Protein AF-A0A7S0BNV2-F1 (afdb_monomer_lite)

Secondary structure (DSSP, 8-state):
---PPPP-HHHHHHHHHHHHHHHHHHHHHSHHHHHHHHHHHHHHHHHHHHHHHHHHHHHHHH----HHHHHHHHHHHHHHHHHHHHHHHHHHHHHHHHHHHHHHHHHHHHS-PPP------------------------PPPPPPPP-----------------PPPP------TTGGG--------

Sequence (187 aa):
AGVTRNFEPWRQQEQVEDDVKKALDEEEMDTMAALENRTLDAKEEMEIQDALDQLRHLRAQQGHLSFDQLLRIQQRRFMNTSSIENEGKEKAELEDEKFAKEVFQKRRNTVKRLEDPSEEDQNVKANGPGAKNRDTASGNPPPPQKPKVGGLGGLNIKISTAKKQKPATENKVALASLAAYPDSEDE

pLDDT: mean 70.96, std 19.6, range [33.94, 97.94]

Radius of gyration: 40.64 Å; chains: 1; bounding box: 72×86×116 Å

Foldseek 3Di:
DDDDDDDDVVVVVVVVVVVVVVVVVVLVVDVVSVVVVVVVVVVVVVVVVVVVVVVVVVCVVVDPQDPVNVVVVVVVVVVVVVVVVVVVVVVVVVVVVVVVVVVVVVVVVVDDDDDDDDDDDDDDDDDDDDDDDDDDDDDDDDDDDDDDDDDPDDPPDDDPPDDDDDDDDDPPPDPPVVPPDPPPDDD

Organism: NCBI:txid101924

Structure (mmCIF, N/CA/C/O backbone):
data_AF-A0A7S0BNV2-F1
#
_entry.id   AF-A0A7S0BNV2-F1
#
loop_
_atom_site.group_PDB
_atom_site.id
_atom_site.type_symbol
_atom_site.label_atom_id
_atom_site.label_alt_id
_atom_site.label_comp_id
_atom_site.label_asym_id
_atom_site.label_entity_id
_atom_site.label_seq_id
_atom_site.pdbx_PDB_ins_code
_atom_site.Cartn_x
_atom_site.Cartn_y
_atom_site.Cartn_z
_atom_site.occupancy
_atom_site.B_iso_or_equiv
_atom_site.auth_seq_id
_atom_site.auth_comp_id
_atom_site.auth_asym_id
_atom_site.auth_atom_id
_atom_site.pdbx_PDB_model_num
ATOM 1 N N . ALA A 1 1 ? 9.446 29.847 -43.082 1.00 53.38 1 ALA A N 1
ATOM 2 C CA . ALA A 1 1 ? 9.703 28.735 -42.144 1.00 53.38 1 ALA A CA 1
ATOM 3 C C . ALA A 1 1 ? 8.605 28.764 -41.087 1.00 53.38 1 ALA A C 1
ATOM 5 O O . ALA A 1 1 ? 8.463 29.798 -40.452 1.00 53.38 1 ALA A O 1
ATOM 6 N N . GLY A 1 2 ? 7.764 27.730 -40.977 1.00 77.00 2 GLY A N 1
ATOM 7 C CA . GLY A 1 2 ? 6.583 27.804 -40.098 1.00 77.00 2 GLY A CA 1
ATOM 8 C C . GLY A 1 2 ? 5.709 26.550 -40.022 1.00 77.00 2 GLY A C 1
ATOM 9 O O . GLY A 1 2 ? 4.551 26.658 -39.646 1.00 77.00 2 GLY A O 1
ATOM 10 N N . VAL A 1 3 ? 6.229 25.377 -40.393 1.00 80.31 3 VAL A N 1
ATOM 11 C CA . VAL A 1 3 ? 5.502 24.108 -40.247 1.00 80.31 3 VAL A CA 1
ATOM 12 C C . VAL A 1 3 ? 6.153 23.337 -39.109 1.00 80.31 3 VAL A C 1
ATOM 14 O O . VAL A 1 3 ? 7.325 22.973 -39.197 1.00 80.31 3 VAL A O 1
ATOM 17 N N . THR A 1 4 ? 5.409 23.125 -38.030 1.00 82.81 4 THR A N 1
ATOM 18 C CA . THR A 1 4 ? 5.789 22.223 -36.941 1.00 82.81 4 THR A CA 1
ATOM 19 C C . THR A 1 4 ? 5.264 20.825 -37.249 1.00 82.81 4 THR A C 1
ATOM 21 O O . THR A 1 4 ? 4.177 20.679 -37.806 1.00 82.81 4 THR A O 1
ATOM 24 N N . ARG A 1 5 ? 6.033 19.787 -36.904 1.00 87.94 5 ARG A N 1
ATOM 25 C CA . ARG A 1 5 ? 5.546 18.401 -36.951 1.00 87.94 5 ARG A CA 1
ATOM 26 C C . ARG A 1 5 ? 4.417 18.202 -35.937 1.00 87.94 5 ARG A C 1
ATOM 28 O O . ARG A 1 5 ? 4.391 18.875 -34.907 1.00 87.94 5 ARG A O 1
ATOM 35 N N . ASN A 1 6 ? 3.522 17.261 -36.223 1.00 89.69 6 ASN A N 1
ATOM 36 C CA . ASN A 1 6 ? 2.489 16.857 -35.275 1.00 89.69 6 ASN A CA 1
ATOM 37 C C . ASN A 1 6 ? 3.130 16.125 -34.090 1.00 89.69 6 ASN A C 1
ATOM 39 O O . ASN A 1 6 ? 4.091 15.377 -34.260 1.00 89.69 6 ASN A O 1
ATOM 43 N N . PHE A 1 7 ? 2.607 16.374 -32.893 1.00 87.81 7 PHE A N 1
ATOM 44 C CA . PHE A 1 7 ? 3.056 15.715 -31.676 1.00 87.81 7 PHE A CA 1
ATOM 45 C C . PHE A 1 7 ? 2.549 14.272 -31.641 1.00 87.81 7 PHE A C 1
ATOM 47 O O . PHE A 1 7 ? 1.349 14.031 -31.764 1.00 87.81 7 PHE A O 1
ATOM 54 N N . GLU A 1 8 ? 3.472 13.333 -31.453 1.00 89.38 8 GLU A N 1
ATOM 55 C CA . GLU A 1 8 ? 3.208 11.898 -31.389 1.00 89.38 8 GLU A CA 1
ATOM 56 C C . GLU A 1 8 ? 3.578 11.399 -29.982 1.00 89.38 8 GLU A C 1
ATOM 58 O O . GLU A 1 8 ? 4.766 11.227 -29.701 1.00 89.38 8 GLU A O 1
ATOM 63 N N . PRO A 1 9 ? 2.603 11.177 -29.078 1.00 88.69 9 PRO A N 1
ATOM 64 C CA . PRO A 1 9 ? 2.883 10.731 -27.711 1.00 88.69 9 PRO A CA 1
ATOM 65 C C . PRO A 1 9 ? 3.714 9.440 -27.655 1.00 88.69 9 PRO A C 1
ATOM 67 O O . PRO A 1 9 ? 4.597 9.314 -26.813 1.00 88.69 9 PRO A O 1
ATOM 70 N N . TRP A 1 10 ? 3.500 8.518 -28.600 1.00 86.12 10 TRP A N 1
ATOM 71 C CA . TRP A 1 10 ? 4.242 7.256 -28.681 1.00 86.12 10 TRP A CA 1
ATOM 72 C C . TRP A 1 10 ? 5.717 7.445 -29.043 1.00 86.12 10 TRP A C 1
ATOM 74 O O . TRP A 1 10 ? 6.538 6.688 -28.556 1.00 86.12 10 TRP A O 1
ATOM 84 N N . ARG A 1 11 ? 6.088 8.475 -29.822 1.00 85.94 11 ARG A N 1
ATOM 85 C CA . ARG A 1 11 ? 7.504 8.793 -30.102 1.00 85.94 11 ARG A CA 1
ATOM 86 C C . ARG A 1 11 ? 8.228 9.269 -28.859 1.00 85.94 11 ARG A C 1
ATOM 88 O O . ARG A 1 11 ? 9.413 9.016 -28.703 1.00 85.94 11 ARG A O 1
ATOM 95 N N . GLN A 1 12 ? 7.531 10.021 -28.013 1.00 83.81 12 GLN A N 1
ATOM 96 C CA . GLN A 1 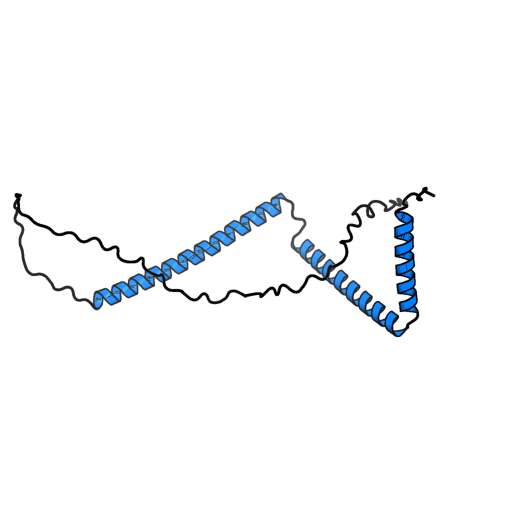12 ? 8.106 10.467 -26.750 1.00 83.81 12 GLN A CA 1
ATOM 97 C C . GLN A 1 12 ? 8.263 9.297 -25.791 1.00 83.81 12 GLN A C 1
ATOM 99 O O . GLN A 1 12 ? 9.280 9.195 -25.120 1.00 83.81 12 GLN A O 1
ATOM 104 N N . GLN A 1 13 ? 7.272 8.410 -25.760 1.00 82.81 13 GLN A N 1
ATOM 105 C CA . GLN A 1 13 ? 7.310 7.210 -24.941 1.00 82.81 13 GLN A CA 1
ATOM 106 C C . GLN A 1 13 ? 8.416 6.247 -25.403 1.00 82.81 13 GLN A C 1
ATOM 108 O O . GLN A 1 13 ? 9.208 5.817 -24.579 1.00 82.81 13 GLN A O 1
ATOM 113 N N . GLU A 1 14 ? 8.555 6.027 -26.713 1.00 87.88 14 GLU A N 1
ATOM 114 C CA . GLU A 1 14 ? 9.642 5.254 -27.332 1.00 87.88 14 GLU A CA 1
ATOM 115 C C . GLU A 1 14 ? 11.019 5.857 -27.020 1.00 87.88 14 GLU A C 1
ATOM 117 O O . GLU A 1 14 ? 11.920 5.139 -26.607 1.00 87.88 14 GLU A O 1
ATOM 122 N N . GLN A 1 15 ? 11.176 7.183 -27.117 1.00 84.44 15 GLN A N 1
ATOM 123 C CA . GLN A 1 15 ? 12.427 7.852 -26.736 1.00 84.44 15 GLN A CA 1
ATOM 124 C C . GLN A 1 15 ? 12.775 7.644 -25.259 1.00 84.44 15 GLN A C 1
ATOM 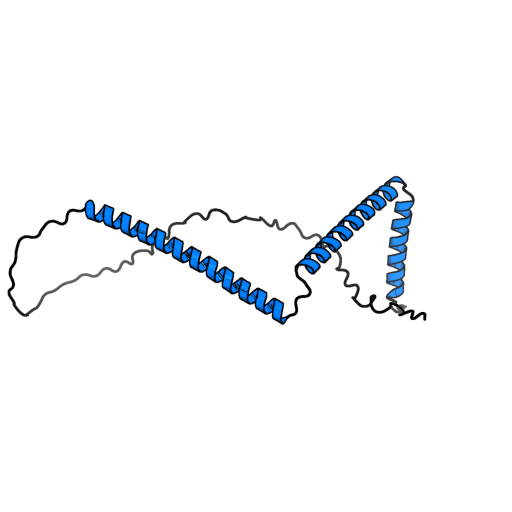126 O O . GLN A 1 15 ? 13.923 7.355 -24.941 1.00 84.44 15 GLN A O 1
ATOM 131 N N . VAL A 1 16 ? 11.795 7.763 -24.359 1.00 84.75 16 VAL A N 1
ATOM 132 C CA . VAL A 1 16 ? 12.007 7.530 -22.923 1.00 84.75 16 VAL A CA 1
ATOM 133 C C . VAL A 1 16 ? 12.347 6.064 -22.652 1.00 84.75 16 VAL A C 1
ATOM 135 O O . VAL A 1 16 ? 13.260 5.791 -21.883 1.00 84.75 16 VAL A O 1
ATOM 138 N N . GLU A 1 17 ? 11.651 5.122 -23.286 1.00 86.12 17 GLU A N 1
ATOM 139 C CA . GLU A 1 17 ? 11.931 3.690 -23.153 1.00 86.12 17 GLU A CA 1
ATOM 140 C C . GLU A 1 17 ? 13.322 3.327 -23.677 1.00 86.12 17 GLU A C 1
ATOM 142 O O . GLU A 1 17 ? 14.028 2.554 -23.036 1.00 86.12 17 GLU A O 1
ATOM 147 N N . ASP A 1 18 ? 13.739 3.891 -24.809 1.00 87.25 18 ASP A N 1
ATOM 148 C CA . ASP A 1 18 ? 15.069 3.671 -25.373 1.00 87.25 18 ASP A CA 1
ATOM 149 C C . ASP A 1 18 ? 16.170 4.264 -24.495 1.00 87.25 18 ASP A C 1
ATOM 151 O O . ASP A 1 18 ? 17.238 3.672 -24.364 1.00 87.25 18 ASP A O 1
ATOM 155 N N . ASP A 1 19 ? 15.934 5.421 -23.882 1.00 84.69 19 ASP A N 1
ATOM 156 C CA . ASP A 1 19 ? 16.898 6.035 -22.971 1.00 84.69 19 ASP A CA 1
ATOM 157 C C . ASP A 1 19 ? 16.989 5.271 -21.640 1.00 84.69 19 ASP A C 1
ATOM 159 O O . ASP A 1 19 ? 18.086 5.104 -21.110 1.00 84.69 19 ASP A O 1
ATOM 163 N N . VAL A 1 20 ? 15.873 4.725 -21.140 1.00 84.56 20 VAL A N 1
ATOM 164 C CA . VAL A 1 20 ? 15.865 3.815 -19.980 1.00 84.56 20 VAL A CA 1
ATOM 165 C C . VAL A 1 20 ? 16.595 2.512 -20.301 1.00 84.56 20 VAL A C 1
ATOM 167 O O . VAL A 1 20 ? 17.413 2.070 -19.502 1.00 84.56 20 VAL A O 1
ATOM 170 N N . LYS A 1 21 ? 16.353 1.912 -21.472 1.00 85.00 21 LYS A N 1
ATOM 171 C CA . LYS A 1 21 ? 17.057 0.693 -21.903 1.00 85.00 21 LYS A CA 1
ATOM 172 C C . LYS A 1 21 ? 18.558 0.922 -22.022 1.00 85.00 21 LYS A C 1
ATOM 174 O O . LYS A 1 21 ? 19.313 0.119 -21.505 1.00 85.00 21 LYS A O 1
ATOM 179 N N . LYS A 1 22 ? 18.996 2.035 -22.619 1.00 84.31 22 LYS A N 1
ATOM 180 C CA . LYS A 1 22 ? 20.428 2.372 -22.691 1.00 84.31 22 LYS A CA 1
ATOM 181 C C . LYS A 1 22 ? 21.048 2.545 -21.309 1.00 84.31 22 LYS A C 1
ATOM 183 O O . LYS A 1 22 ? 22.164 2.092 -21.105 1.00 84.31 22 LYS A O 1
ATOM 188 N N . ALA A 1 23 ? 20.342 3.185 -20.375 1.00 80.00 23 ALA A N 1
ATOM 189 C CA . ALA A 1 23 ? 20.827 3.333 -19.006 1.00 80.00 23 ALA A CA 1
ATOM 190 C C . ALA A 1 23 ? 20.968 1.969 -18.307 1.00 80.00 23 ALA A C 1
ATOM 192 O O . ALA A 1 23 ? 21.986 1.718 -17.673 1.00 80.00 23 ALA A O 1
ATOM 193 N N . LEU A 1 24 ? 19.995 1.069 -18.491 1.00 79.94 24 LEU A N 1
ATOM 194 C CA . LEU A 1 24 ? 20.076 -0.307 -17.992 1.00 79.94 24 LEU A CA 1
ATOM 195 C C . LEU A 1 24 ? 21.220 -1.086 -18.652 1.00 79.94 24 LEU A C 1
ATOM 197 O O . LEU A 1 24 ? 21.997 -1.718 -17.950 1.00 79.94 24 LEU A O 1
ATOM 201 N N . ASP A 1 25 ? 21.374 -0.993 -19.974 1.00 79.19 25 ASP A N 1
ATOM 202 C CA . ASP A 1 25 ? 22.453 -1.654 -20.712 1.00 79.19 25 ASP A CA 1
ATOM 203 C C . ASP A 1 25 ? 23.830 -1.153 -20.240 1.00 79.19 25 ASP A C 1
ATOM 205 O O . ASP A 1 25 ? 24.749 -1.948 -20.065 1.00 79.19 25 ASP A O 1
ATOM 209 N N . GLU A 1 26 ? 23.991 0.155 -20.008 1.00 77.25 26 GLU A N 1
ATOM 210 C CA . GLU A 1 26 ? 25.221 0.759 -19.475 1.00 77.25 26 GLU A CA 1
ATOM 211 C C . GLU A 1 26 ? 25.531 0.288 -18.046 1.00 77.25 26 GLU A C 1
ATOM 213 O O . GLU A 1 26 ? 26.693 0.017 -17.734 1.00 77.25 26 GLU A O 1
ATOM 218 N N . GLU A 1 27 ? 24.512 0.147 -17.197 1.00 73.12 27 GLU A N 1
ATOM 219 C CA . GLU A 1 27 ? 24.642 -0.435 -15.856 1.00 73.12 27 GLU A CA 1
ATOM 220 C C . GLU A 1 27 ? 24.967 -1.939 -15.911 1.00 73.12 27 GLU A C 1
ATOM 222 O O . GLU A 1 27 ? 25.758 -2.426 -15.104 1.00 73.12 27 GLU A O 1
ATOM 227 N N . GLU A 1 28 ? 24.434 -2.672 -16.894 1.00 74.50 28 GLU A N 1
ATOM 228 C CA . GLU A 1 28 ? 24.736 -4.089 -17.134 1.00 74.50 28 GLU A CA 1
ATOM 229 C C . GLU A 1 28 ? 26.161 -4.325 -17.656 1.00 74.50 28 GLU A C 1
ATOM 231 O O . GLU A 1 28 ? 26.749 -5.381 -17.394 1.00 74.50 28 GLU A O 1
ATOM 236 N N . MET A 1 29 ? 26.752 -3.347 -18.355 1.00 79.00 29 MET A N 1
ATOM 237 C CA . MET A 1 29 ? 28.157 -3.424 -18.771 1.00 79.00 29 MET A CA 1
ATOM 238 C C . MET A 1 29 ? 29.113 -3.444 -17.567 1.00 79.00 29 MET A C 1
ATOM 240 O O . MET A 1 29 ? 30.206 -4.012 -17.671 1.00 79.00 29 MET A O 1
ATOM 244 N N . ASP A 1 30 ? 28.725 -2.860 -16.426 1.00 84.00 30 ASP A N 1
ATOM 245 C CA . ASP A 1 30 ? 29.480 -2.965 -15.178 1.00 84.00 30 ASP A CA 1
ATOM 246 C C . ASP A 1 30 ? 28.973 -4.132 -14.318 1.00 84.00 30 ASP A C 1
ATOM 248 O O . ASP A 1 30 ? 27.956 -4.075 -13.627 1.00 84.00 30 ASP A O 1
ATOM 252 N N . THR A 1 31 ? 29.753 -5.212 -14.310 1.00 88.19 31 THR A N 1
ATOM 253 C CA . THR A 1 31 ? 29.432 -6.458 -13.597 1.00 88.19 31 THR A CA 1
ATOM 254 C C . THR A 1 31 ? 29.134 -6.285 -12.102 1.00 88.19 31 THR A C 1
ATOM 256 O O . THR A 1 31 ? 28.377 -7.082 -11.546 1.00 88.19 31 THR A O 1
ATOM 259 N N . MET A 1 32 ? 29.718 -5.280 -11.436 1.00 89.00 32 MET A N 1
ATOM 260 C CA . MET A 1 32 ? 29.483 -5.035 -10.008 1.00 89.00 32 MET A CA 1
ATOM 261 C C . MET A 1 32 ? 28.162 -4.296 -9.772 1.00 89.00 32 MET A C 1
ATOM 263 O O . MET A 1 32 ? 27.437 -4.649 -8.842 1.00 89.00 32 MET A O 1
ATOM 267 N N . ALA A 1 33 ? 27.833 -3.327 -10.631 1.00 88.62 33 ALA A N 1
ATOM 268 C CA . ALA A 1 33 ? 26.582 -2.573 -10.571 1.00 88.62 33 ALA A CA 1
ATOM 269 C C . ALA A 1 33 ? 25.377 -3.457 -10.932 1.00 88.62 33 ALA A C 1
ATOM 271 O O . ALA A 1 33 ? 24.388 -3.487 -10.202 1.00 88.62 33 ALA A O 1
ATOM 272 N N . ALA A 1 34 ? 25.501 -4.279 -11.979 1.00 89.44 34 ALA A N 1
ATOM 273 C CA . ALA A 1 34 ? 24.480 -5.256 -12.357 1.00 89.44 34 ALA A CA 1
ATOM 274 C C . ALA A 1 34 ? 24.164 -6.248 -11.222 1.00 89.44 34 ALA A C 1
ATOM 276 O O . ALA A 1 34 ? 23.012 -6.632 -11.005 1.00 89.44 34 ALA A O 1
ATOM 277 N N . LEU A 1 35 ? 25.192 -6.670 -10.475 1.00 91.75 35 LEU A N 1
ATOM 278 C CA . LEU A 1 35 ? 25.015 -7.547 -9.321 1.00 91.75 35 LEU A CA 1
ATOM 279 C C . LEU A 1 35 ? 24.292 -6.829 -8.173 1.00 91.75 35 LEU A C 1
ATOM 281 O O . LEU A 1 35 ? 23.407 -7.426 -7.563 1.00 91.75 35 LEU A O 1
ATOM 285 N N . GLU A 1 36 ? 24.638 -5.570 -7.891 1.00 90.88 36 GLU A N 1
ATOM 286 C CA . GLU A 1 36 ? 23.966 -4.752 -6.876 1.00 90.88 36 GLU A CA 1
ATOM 287 C C . GLU A 1 36 ? 22.480 -4.566 -7.210 1.00 90.88 36 GLU A C 1
ATOM 289 O O . GLU A 1 36 ? 21.637 -4.942 -6.394 1.00 90.88 36 GLU A O 1
ATOM 294 N N . ASN A 1 37 ? 22.153 -4.123 -8.427 1.00 89.94 37 ASN A N 1
ATOM 295 C CA . ASN A 1 37 ? 20.771 -3.954 -8.886 1.00 89.94 37 ASN A CA 1
ATOM 296 C C . ASN A 1 37 ? 19.976 -5.257 -8.768 1.00 89.94 37 ASN A C 1
ATOM 298 O O . ASN A 1 37 ? 18.914 -5.280 -8.157 1.00 89.94 37 ASN A O 1
ATOM 302 N N . ARG A 1 38 ? 20.544 -6.388 -9.203 1.00 92.12 38 ARG A N 1
ATOM 303 C CA . ARG A 1 38 ? 19.880 -7.692 -9.066 1.00 92.12 38 ARG A CA 1
ATOM 304 C C . ARG A 1 38 ? 19.626 -8.089 -7.607 1.00 92.12 38 ARG A C 1
ATOM 306 O O . ARG A 1 38 ? 18.640 -8.767 -7.322 1.00 92.12 38 ARG A O 1
ATOM 313 N N . THR A 1 39 ? 20.504 -7.712 -6.674 1.00 93.88 39 THR A N 1
ATOM 314 C CA . THR A 1 39 ? 20.276 -7.955 -5.237 1.00 93.88 39 THR A CA 1
ATOM 315 C C . THR A 1 39 ? 19.253 -7.001 -4.626 1.00 93.88 39 THR A C 1
ATOM 317 O O . THR A 1 39 ? 18.513 -7.416 -3.733 1.00 93.88 39 THR A O 1
ATOM 320 N N . LEU A 1 40 ? 19.188 -5.755 -5.104 1.00 94.75 40 LEU A N 1
ATOM 321 C CA . LEU A 1 40 ? 18.165 -4.788 -4.713 1.00 94.75 40 LEU A CA 1
ATOM 322 C C . LEU A 1 40 ? 16.791 -5.235 -5.214 1.00 94.75 40 LEU A C 1
ATOM 324 O O . LEU A 1 40 ? 15.878 -5.356 -4.403 1.00 94.75 40 LEU A O 1
ATOM 328 N N . ASP A 1 41 ? 16.681 -5.615 -6.485 1.00 94.44 41 ASP A N 1
ATOM 329 C CA . ASP A 1 41 ? 15.453 -6.138 -7.085 1.00 94.44 41 ASP A CA 1
ATOM 330 C C . ASP A 1 41 ? 14.961 -7.388 -6.347 1.00 94.44 41 ASP A C 1
ATOM 332 O O . ASP A 1 41 ? 13.797 -7.473 -5.962 1.00 94.44 41 ASP A O 1
ATOM 336 N N . ALA A 1 42 ? 15.858 -8.340 -6.058 1.00 96.00 42 ALA A N 1
ATOM 337 C CA . ALA A 1 42 ? 15.506 -9.544 -5.304 1.00 96.00 42 ALA A CA 1
ATOM 338 C C . ALA A 1 42 ? 15.001 -9.229 -3.884 1.00 96.00 42 ALA A C 1
ATOM 340 O O . ALA A 1 42 ? 14.160 -9.949 -3.340 1.00 96.00 42 ALA A O 1
ATOM 341 N N . LYS A 1 43 ? 15.510 -8.158 -3.265 1.00 97.06 43 LYS A N 1
ATOM 342 C CA . LYS A 1 43 ? 15.048 -7.694 -1.956 1.00 97.06 43 LYS A CA 1
ATOM 343 C C . LYS A 1 43 ? 13.674 -7.034 -2.060 1.00 97.06 43 LYS A C 1
ATOM 345 O O . LYS A 1 43 ? 12.799 -7.359 -1.262 1.00 97.06 43 LYS A O 1
ATOM 350 N N . GLU A 1 44 ? 13.482 -6.137 -3.019 1.00 97.00 44 GLU A N 1
ATOM 351 C CA . GLU A 1 44 ? 12.203 -5.458 -3.232 1.00 97.00 44 GLU A CA 1
ATOM 352 C C . GLU A 1 44 ? 11.098 -6.451 -3.595 1.00 97.00 44 GLU A C 1
ATOM 354 O O . 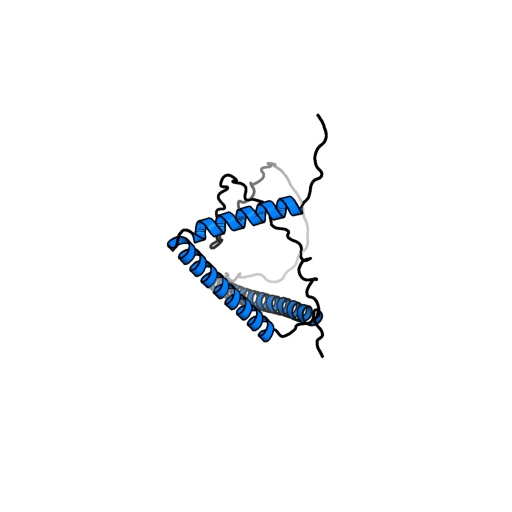GLU A 1 44 ? 10.008 -6.397 -3.027 1.00 97.00 44 GLU A O 1
ATOM 359 N N . GLU A 1 45 ? 11.386 -7.420 -4.466 1.00 96.38 45 GLU A N 1
ATOM 360 C CA . GLU A 1 45 ? 10.437 -8.472 -4.823 1.00 96.38 45 GLU A CA 1
ATOM 361 C C . GLU A 1 45 ? 10.031 -9.293 -3.593 1.00 96.38 45 GLU A C 1
ATOM 363 O O . GLU A 1 45 ? 8.843 -9.544 -3.381 1.00 96.38 45 GLU A O 1
ATOM 368 N N . MET A 1 46 ? 10.989 -9.654 -2.733 1.00 96.75 46 MET A N 1
ATOM 369 C CA . MET A 1 46 ? 10.704 -10.357 -1.481 1.00 96.75 46 MET A CA 1
ATOM 370 C C . MET A 1 46 ? 9.830 -9.520 -0.533 1.00 96.75 46 MET A C 1
ATOM 372 O O . MET A 1 46 ? 8.887 -10.050 0.054 1.00 96.75 46 MET A O 1
ATOM 376 N N . GLU A 1 47 ? 10.109 -8.223 -0.387 1.00 97.31 47 GLU A N 1
ATOM 377 C CA . GLU A 1 47 ? 9.310 -7.319 0.452 1.00 97.31 47 GLU A CA 1
ATOM 378 C C . GLU A 1 47 ? 7.883 -7.151 -0.086 1.00 97.31 47 GLU A C 1
ATOM 380 O O . GLU A 1 47 ? 6.920 -7.146 0.685 1.00 97.31 47 GLU A O 1
ATOM 385 N N . ILE A 1 48 ? 7.723 -7.072 -1.409 1.00 97.94 48 ILE A N 1
ATOM 386 C CA . ILE A 1 48 ? 6.412 -7.019 -2.062 1.00 97.94 48 ILE A CA 1
ATOM 387 C C . ILE A 1 48 ? 5.642 -8.322 -1.819 1.00 97.94 48 ILE A C 1
ATOM 389 O O . ILE A 1 48 ? 4.455 -8.271 -1.491 1.00 97.94 48 ILE A O 1
ATOM 393 N N . GLN A 1 49 ? 6.292 -9.481 -1.951 1.00 97.31 49 GLN A N 1
ATOM 394 C CA . GLN A 1 49 ? 5.672 -10.786 -1.699 1.00 97.31 49 GLN A CA 1
ATOM 395 C C . GLN A 1 49 ? 5.209 -10.909 -0.241 1.00 97.31 49 GLN A C 1
ATOM 397 O O . GLN A 1 49 ? 4.058 -11.273 0.001 1.00 97.31 49 GLN A O 1
ATOM 402 N N . ASP A 1 50 ? 6.045 -10.517 0.725 1.00 97.38 50 ASP A N 1
ATOM 403 C CA . ASP A 1 50 ? 5.668 -10.514 2.143 1.00 97.38 50 ASP A CA 1
ATOM 404 C C . ASP A 1 50 ? 4.506 -9.545 2.418 1.00 97.38 50 ASP A C 1
ATOM 406 O O . ASP A 1 50 ? 3.522 -9.911 3.060 1.00 97.38 50 ASP A O 1
ATOM 410 N N . ALA A 1 51 ? 4.538 -8.330 1.861 1.00 97.81 51 ALA A N 1
ATOM 411 C CA . ALA A 1 51 ? 3.437 -7.375 1.996 1.00 97.81 51 ALA A CA 1
ATOM 412 C C . ALA A 1 51 ? 2.122 -7.915 1.403 1.00 97.81 51 ALA A C 1
ATOM 414 O O . ALA A 1 51 ? 1.046 -7.746 1.989 1.00 97.81 51 ALA A O 1
ATOM 415 N N . LEU A 1 52 ? 2.186 -8.594 0.255 1.00 97.56 52 LEU A N 1
ATOM 416 C CA . LEU A 1 52 ? 1.027 -9.237 -0.360 1.00 97.56 52 LEU A CA 1
ATOM 417 C C . LEU A 1 52 ? 0.490 -10.381 0.499 1.00 97.56 52 LEU A C 1
ATOM 419 O O . LEU A 1 52 ? -0.729 -10.496 0.664 1.00 97.56 52 LEU A O 1
ATOM 423 N N . ASP A 1 53 ? 1.363 -11.197 1.078 1.00 96.44 53 ASP A N 1
ATOM 424 C CA . ASP A 1 53 ? 0.962 -12.294 1.951 1.00 96.44 53 ASP A CA 1
ATOM 425 C C . ASP A 1 53 ? 0.389 -11.789 3.280 1.00 96.44 53 ASP A C 1
ATOM 427 O O . ASP A 1 53 ? -0.634 -12.307 3.739 1.00 96.44 53 ASP A O 1
ATOM 431 N N . GLN A 1 54 ? 0.923 -10.703 3.845 1.00 95.75 54 GLN A N 1
ATOM 432 C CA . GLN A 1 54 ? 0.318 -10.008 4.983 1.00 95.75 54 GLN A CA 1
ATOM 433 C C . GLN A 1 54 ? -1.100 -9.520 4.651 1.00 95.75 54 GLN A C 1
ATOM 435 O O . GLN A 1 54 ? -2.031 -9.741 5.432 1.00 95.75 54 GLN A O 1
ATOM 440 N N . LEU A 1 55 ? -1.309 -8.908 3.479 1.00 94.31 55 LEU A N 1
ATOM 441 C CA . LEU A 1 55 ? -2.637 -8.468 3.033 1.00 94.31 55 LEU A CA 1
ATOM 442 C C . LEU A 1 55 ? -3.593 -9.646 2.811 1.00 94.31 55 LEU A C 1
ATOM 444 O O . LEU A 1 55 ? -4.760 -9.574 3.210 1.00 94.31 55 LEU A O 1
ATOM 448 N N . ARG A 1 56 ? -3.117 -10.743 2.213 1.00 94.56 56 ARG A N 1
ATOM 449 C CA . ARG A 1 56 ? -3.897 -11.979 2.048 1.00 94.56 56 ARG A CA 1
ATOM 450 C C . ARG A 1 56 ? -4.288 -12.569 3.396 1.00 94.56 56 ARG A C 1
ATOM 452 O O . ARG A 1 56 ? -5.451 -12.920 3.575 1.00 94.56 56 ARG A O 1
ATOM 459 N N . HIS A 1 57 ? -3.364 -12.625 4.350 1.00 94.38 57 HIS A N 1
ATOM 460 C CA . HIS A 1 57 ? -3.625 -13.113 5.698 1.00 94.38 57 HIS A CA 1
ATOM 461 C C . HIS A 1 57 ? -4.648 -12.235 6.430 1.00 94.38 57 HIS A C 1
ATOM 463 O O . HIS A 1 57 ? -5.625 -12.755 6.967 1.00 94.38 57 HIS A O 1
ATOM 469 N N . LEU A 1 58 ? -4.499 -10.907 6.383 1.00 92.06 58 LEU A N 1
ATOM 470 C CA . LEU A 1 58 ? -5.471 -9.975 6.963 1.00 92.06 58 LEU A CA 1
ATOM 471 C C . LEU A 1 58 ? -6.857 -10.135 6.331 1.00 92.06 58 LEU A C 1
ATOM 473 O O . LEU A 1 58 ? -7.860 -10.169 7.044 1.00 92.06 58 LEU A O 1
ATOM 477 N N . ARG A 1 59 ? -6.928 -10.288 5.005 1.00 88.12 59 ARG A N 1
ATOM 478 C CA . ARG A 1 59 ? -8.188 -10.525 4.292 1.00 88.12 59 ARG A CA 1
ATOM 479 C C . ARG A 1 59 ? -8.813 -11.870 4.662 1.00 88.12 59 ARG A C 1
ATOM 481 O O . ARG A 1 59 ? -10.024 -11.936 4.858 1.00 88.12 59 ARG A O 1
ATOM 488 N N . ALA A 1 60 ? -8.008 -12.923 4.781 1.00 89.75 60 ALA A N 1
ATOM 489 C CA . ALA A 1 60 ? -8.468 -14.244 5.197 1.00 89.75 60 ALA A CA 1
ATOM 490 C C . ALA A 1 60 ? -9.020 -14.223 6.631 1.00 89.75 60 ALA A C 1
ATOM 492 O O . ALA A 1 60 ? -10.083 -14.787 6.879 1.00 89.75 60 ALA A O 1
ATOM 493 N N . GLN A 1 61 ? -8.358 -13.515 7.554 1.00 87.00 61 GLN A N 1
ATOM 494 C CA . GLN A 1 61 ? -8.844 -13.323 8.925 1.00 87.00 61 GLN A CA 1
ATOM 495 C C . GLN A 1 61 ? -10.140 -12.506 8.990 1.00 87.00 61 GLN A C 1
ATOM 497 O O . GLN A 1 61 ? -11.028 -12.816 9.782 1.00 87.00 61 GLN A O 1
ATOM 502 N N . GLN A 1 62 ? -10.247 -11.442 8.191 1.00 82.81 62 GLN A N 1
ATOM 503 C CA . GLN A 1 62 ? -11.415 -10.557 8.196 1.00 82.81 62 GLN A CA 1
ATOM 504 C C . GLN A 1 62 ? -12.626 -11.180 7.488 1.00 82.81 62 GLN A C 1
ATOM 506 O O . GLN A 1 62 ? -13.760 -10.781 7.760 1.00 82.81 62 GLN A O 1
ATOM 511 N N . GLY A 1 63 ? -12.403 -12.166 6.612 1.00 78.69 63 GLY A N 1
ATOM 512 C CA . GLY A 1 63 ? -13.421 -12.672 5.700 1.00 78.69 63 GLY A CA 1
ATOM 513 C C . GLY A 1 63 ? -13.850 -11.594 4.698 1.00 78.69 63 GLY A C 1
ATOM 514 O O . GLY A 1 63 ? -13.542 -10.409 4.833 1.00 78.69 63 GLY A O 1
ATOM 515 N N . HIS A 1 64 ? -14.573 -11.976 3.649 1.00 77.12 64 HIS A N 1
ATOM 516 C CA . HIS A 1 64 ? -15.164 -10.983 2.752 1.00 77.12 64 HIS A CA 1
ATOM 517 C C . HIS A 1 64 ? -16.296 -10.243 3.483 1.00 77.12 64 HIS A C 1
ATOM 519 O O . HIS A 1 64 ? -17.421 -10.733 3.549 1.00 77.12 64 HIS A O 1
ATOM 525 N N . LEU A 1 65 ? -15.996 -9.073 4.051 1.00 80.56 65 LEU A N 1
ATOM 526 C CA . LEU A 1 65 ? -16.986 -8.223 4.712 1.00 80.56 65 LEU A CA 1
ATOM 527 C C . LEU A 1 65 ? -17.809 -7.462 3.665 1.00 80.56 65 LEU A C 1
ATOM 529 O O . LEU A 1 65 ? -17.263 -6.734 2.836 1.00 80.56 65 LEU A O 1
ATOM 533 N N . SER A 1 66 ? -19.133 -7.607 3.712 1.00 84.75 66 SER A N 1
ATOM 534 C CA . SER A 1 66 ? -20.045 -6.760 2.929 1.00 84.75 66 SER A CA 1
ATOM 535 C C . SER A 1 66 ? -20.125 -5.343 3.511 1.00 84.75 66 SER A C 1
ATOM 537 O O . SER A 1 66 ? -19.826 -5.119 4.686 1.00 84.75 66 SER A O 1
ATOM 539 N N . PHE A 1 67 ? -20.572 -4.374 2.707 1.00 85.12 67 PHE A N 1
ATOM 540 C CA . PHE A 1 67 ? -20.696 -2.975 3.136 1.00 85.12 67 PHE A CA 1
ATOM 541 C C . PHE A 1 67 ? -21.550 -2.807 4.411 1.00 85.12 67 PHE A C 1
ATOM 543 O O . PHE A 1 67 ? -21.151 -2.089 5.327 1.00 85.12 67 PHE A O 1
ATOM 550 N N . ASP A 1 68 ? -22.673 -3.527 4.525 1.00 89.56 68 ASP A N 1
ATOM 551 C CA . ASP A 1 68 ? -23.534 -3.494 5.722 1.00 89.56 68 ASP A CA 1
ATOM 552 C C . ASP A 1 68 ? -22.832 -4.078 6.963 1.00 89.56 68 ASP A C 1
ATOM 554 O O . ASP A 1 68 ? -22.955 -3.562 8.076 1.00 89.56 68 ASP A O 1
ATOM 558 N N . GLN A 1 69 ? -22.019 -5.125 6.787 1.00 88.12 69 GLN A N 1
ATOM 559 C CA . GLN A 1 69 ? -21.228 -5.695 7.880 1.00 88.12 69 GLN A CA 1
ATOM 560 C C . GLN A 1 69 ? -20.149 -4.722 8.364 1.00 88.12 69 GLN A C 1
ATOM 562 O O . GLN A 1 69 ? -19.955 -4.590 9.574 1.00 88.12 69 GLN A O 1
ATOM 567 N N . LEU A 1 70 ? -19.491 -4.001 7.449 1.00 88.25 70 LEU A N 1
ATOM 568 C CA . LEU A 1 70 ? -18.517 -2.971 7.809 1.00 88.25 70 LEU A CA 1
ATOM 569 C C . LEU A 1 70 ? -19.173 -1.841 8.613 1.00 88.25 70 LEU A C 1
ATOM 571 O O . LEU A 1 70 ? -18.634 -1.436 9.646 1.00 88.25 70 LEU A O 1
ATOM 575 N N . LEU A 1 71 ? -20.364 -1.393 8.203 1.00 92.69 71 LEU A N 1
ATOM 576 C CA . LEU A 1 71 ? -21.119 -0.369 8.926 1.00 92.69 71 LEU A CA 1
ATOM 577 C C . LEU A 1 71 ? -21.478 -0.825 10.348 1.00 92.69 71 LEU A C 1
ATOM 579 O O . LEU A 1 71 ? -21.265 -0.082 11.307 1.00 92.69 71 LEU A O 1
ATOM 583 N N . ARG A 1 72 ? -21.939 -2.072 10.516 1.00 90.44 72 ARG A N 1
ATOM 584 C CA . ARG A 1 72 ? -22.221 -2.641 11.846 1.00 90.44 72 ARG A CA 1
ATOM 585 C C . ARG A 1 72 ? -20.971 -2.759 12.713 1.00 90.44 72 ARG A C 1
ATOM 587 O O . ARG A 1 72 ? -21.035 -2.473 13.909 1.00 90.44 72 ARG A O 1
ATOM 594 N N . ILE A 1 73 ? -19.835 -3.168 12.143 1.00 89.50 73 ILE A N 1
ATOM 595 C CA . ILE A 1 73 ? -18.552 -3.221 12.863 1.00 89.50 73 ILE A CA 1
ATOM 596 C C . ILE A 1 73 ? -18.155 -1.818 13.320 1.00 89.50 73 ILE A C 1
ATOM 598 O O . ILE A 1 73 ? -17.764 -1.639 14.473 1.00 89.50 73 ILE A O 1
ATOM 602 N N . GLN A 1 74 ? -18.287 -0.819 12.449 1.00 89.56 74 GLN A N 1
ATOM 603 C CA . GLN A 1 74 ? -17.958 0.561 12.777 1.00 89.56 74 GLN A CA 1
ATOM 604 C C . GLN A 1 74 ? -18.869 1.117 13.873 1.00 89.56 74 GLN A C 1
ATOM 606 O O . GLN A 1 74 ? -18.368 1.663 14.854 1.00 89.56 74 GLN A O 1
ATOM 611 N N . GLN A 1 75 ? -20.182 0.903 13.776 1.00 92.44 75 GLN A N 1
ATOM 612 C CA . GLN A 1 75 ? -21.131 1.299 14.816 1.00 92.44 75 GLN A CA 1
ATOM 613 C C . GLN A 1 75 ? -20.812 0.626 16.158 1.00 92.44 75 GLN A C 1
ATOM 615 O O . GLN A 1 75 ? -20.761 1.297 17.186 1.00 92.44 75 GLN A O 1
ATOM 620 N N . ARG A 1 76 ? -20.519 -0.682 16.158 1.00 88.56 76 ARG A N 1
ATOM 621 C CA . ARG A 1 76 ? -20.121 -1.413 17.370 1.00 88.56 76 ARG A CA 1
ATOM 622 C C . ARG A 1 76 ? -18.830 -0.859 17.972 1.00 88.56 76 ARG A C 1
ATOM 624 O O . ARG A 1 76 ? -18.743 -0.740 19.190 1.00 88.56 76 ARG A O 1
ATOM 631 N N . ARG A 1 77 ? -17.839 -0.511 17.144 1.00 89.12 77 ARG A N 1
ATOM 632 C CA . ARG A 1 77 ? -16.592 0.120 17.606 1.00 89.12 77 ARG A CA 1
ATOM 633 C C . ARG A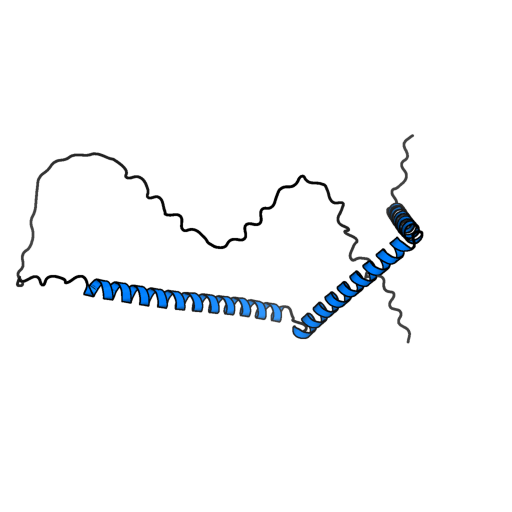 1 77 ? -16.870 1.458 18.280 1.00 89.12 77 ARG A C 1
ATOM 635 O O . ARG A 1 77 ? -16.426 1.627 19.405 1.00 89.12 77 ARG A O 1
ATOM 642 N N . PHE A 1 78 ? -17.650 2.338 17.649 1.00 87.50 78 PHE A N 1
ATOM 643 C CA . PHE A 1 78 ? -18.041 3.620 18.245 1.00 87.50 78 PHE A CA 1
ATOM 644 C C . PHE A 1 78 ? -18.769 3.443 19.582 1.00 87.50 78 PHE A C 1
ATOM 646 O O . PHE A 1 78 ? -18.436 4.111 20.556 1.00 87.50 78 PHE A O 1
ATOM 653 N N . MET A 1 79 ? -19.723 2.511 19.663 1.00 85.44 79 MET A N 1
ATOM 654 C CA . MET A 1 79 ? -20.443 2.241 20.911 1.00 85.44 79 MET A CA 1
ATOM 655 C C . MET A 1 79 ? -19.518 1.700 22.009 1.00 85.44 79 MET A C 1
ATOM 657 O O . MET A 1 79 ? -19.596 2.161 23.144 1.00 85.44 79 MET A O 1
ATOM 661 N N . ASN A 1 80 ? -18.613 0.772 21.682 1.00 82.88 80 ASN A N 1
ATOM 662 C CA . ASN A 1 80 ? -17.647 0.238 22.644 1.00 82.88 80 ASN A CA 1
ATOM 663 C C . ASN A 1 80 ? -16.666 1.306 23.130 1.00 82.88 80 ASN A C 1
ATOM 665 O O . ASN A 1 80 ? -16.421 1.387 24.327 1.00 82.88 80 ASN A O 1
ATOM 669 N N . THR A 1 81 ? -16.121 2.141 22.241 1.00 80.31 81 THR A N 1
ATOM 670 C CA . THR A 1 81 ? -15.215 3.225 22.651 1.00 80.31 81 THR A CA 1
ATOM 671 C C . THR A 1 81 ? -15.928 4.224 23.551 1.00 80.31 81 THR A C 1
ATOM 673 O O . THR A 1 81 ? -15.377 4.610 24.574 1.00 80.31 81 THR A O 1
ATOM 676 N N . SER A 1 82 ? -17.178 4.577 23.235 1.00 76.19 82 SER A N 1
ATOM 677 C CA . SER A 1 82 ? -17.984 5.445 24.096 1.00 76.19 82 SER A CA 1
ATOM 678 C C . SER A 1 82 ? -18.306 4.796 25.443 1.00 76.19 82 SER A C 1
ATOM 680 O O . SER A 1 82 ? -18.271 5.486 26.456 1.00 76.19 82 SER A O 1
ATOM 682 N N . SER A 1 83 ? -18.573 3.485 25.486 1.00 73.12 83 SER A N 1
ATOM 683 C CA . SER A 1 83 ? -18.763 2.756 26.750 1.00 73.12 83 SER A CA 1
ATOM 684 C C . SER A 1 83 ? -17.495 2.790 27.598 1.00 73.12 83 SER A C 1
ATOM 686 O O . SER A 1 83 ? -17.547 3.179 28.756 1.00 73.12 83 SER A O 1
ATOM 688 N N . ILE A 1 84 ? -16.341 2.476 27.002 1.00 73.75 84 ILE A N 1
ATOM 689 C CA . ILE A 1 84 ? -15.043 2.460 27.689 1.00 73.75 84 ILE A CA 1
ATOM 690 C C . ILE A 1 84 ? -14.676 3.857 28.210 1.00 73.75 84 ILE A C 1
ATOM 692 O O . ILE A 1 84 ? -14.220 3.996 29.343 1.00 73.75 84 ILE A O 1
ATOM 696 N N . GLU A 1 85 ? -14.893 4.904 27.412 1.00 73.88 85 GLU A N 1
ATOM 697 C CA . GLU A 1 85 ? -14.659 6.284 27.842 1.00 73.88 85 GLU A CA 1
ATOM 698 C C . GLU A 1 85 ? -15.599 6.712 28.972 1.00 73.88 85 GLU A C 1
ATOM 700 O O . GLU A 1 85 ? -15.162 7.391 29.900 1.00 73.88 85 GLU A O 1
ATOM 705 N N . ASN A 1 86 ? -16.876 6.329 28.913 1.00 73.88 86 ASN A N 1
ATOM 706 C CA . ASN A 1 86 ? -17.845 6.656 29.955 1.00 73.88 86 ASN A CA 1
ATOM 707 C C . ASN A 1 86 ? -17.542 5.911 31.258 1.00 73.88 86 ASN A C 1
ATOM 709 O O . ASN A 1 86 ? -17.516 6.536 32.311 1.00 73.88 86 ASN A O 1
ATOM 713 N N . GLU A 1 87 ? -17.222 4.619 31.191 1.00 73.62 87 GLU A N 1
ATOM 714 C CA . GLU A 1 87 ? -16.800 3.829 32.353 1.00 73.62 87 GLU A CA 1
ATOM 715 C C . GLU A 1 87 ? -15.510 4.378 32.980 1.00 73.62 87 GLU A C 1
ATOM 717 O O . GLU A 1 87 ? -15.348 4.362 34.200 1.00 73.62 87 GLU A O 1
ATOM 722 N N . GLY A 1 88 ? -14.579 4.875 32.158 1.00 77.62 88 GLY A N 1
ATOM 723 C CA . GLY A 1 88 ? -13.364 5.536 32.633 1.00 77.62 88 GLY A CA 1
ATOM 724 C C . GLY A 1 88 ? -13.657 6.846 33.368 1.00 77.62 88 GLY A C 1
ATOM 725 O O . GLY A 1 88 ? -13.094 7.088 34.435 1.00 77.62 88 GLY A O 1
ATOM 726 N N . LYS A 1 89 ? -14.566 7.667 32.830 1.00 78.56 89 LYS A N 1
ATOM 727 C CA . LYS A 1 89 ? -15.000 8.926 33.458 1.00 78.56 89 LYS A CA 1
ATOM 728 C C . LYS A 1 89 ? -15.749 8.682 34.762 1.00 78.56 89 LYS A C 1
ATOM 730 O O . LYS A 1 89 ? -15.421 9.303 35.762 1.00 78.56 89 LYS A O 1
ATOM 735 N N . GLU A 1 90 ? -16.681 7.734 34.777 1.00 81.81 90 GLU A N 1
ATOM 736 C CA . GLU A 1 90 ? -17.459 7.397 35.971 1.00 81.81 90 GLU A CA 1
ATOM 737 C C . GLU A 1 90 ? -16.552 6.916 37.114 1.00 81.81 90 GLU A C 1
ATOM 739 O O . GLU A 1 90 ? -16.706 7.336 38.259 1.00 81.81 90 GLU A O 1
ATOM 744 N N . LYS A 1 91 ? -15.538 6.092 36.814 1.00 84.12 91 LYS A N 1
ATOM 745 C CA . LYS A 1 91 ? -14.548 5.666 37.817 1.00 84.12 91 LYS A CA 1
ATOM 746 C C . LYS A 1 91 ? -13.740 6.840 38.369 1.00 84.12 91 LYS A C 1
ATOM 748 O O . LYS A 1 91 ? -13.590 6.934 39.585 1.00 84.12 91 LYS A O 1
ATOM 753 N N . ALA A 1 92 ? -13.274 7.739 37.502 1.00 85.38 92 ALA A N 1
ATOM 754 C CA . ALA A 1 92 ? -12.533 8.927 37.920 1.00 85.38 92 ALA A CA 1
ATOM 755 C C . ALA A 1 92 ? -13.391 9.857 38.800 1.00 85.38 92 ALA A C 1
ATOM 757 O O . ALA A 1 92 ? -12.945 10.293 39.857 1.00 85.38 92 ALA A O 1
ATOM 758 N N . GLU A 1 93 ? -14.651 10.088 38.426 1.00 87.50 93 GLU A N 1
ATOM 759 C CA . GLU A 1 93 ? -15.585 10.912 39.202 1.00 87.50 93 GLU A CA 1
ATOM 760 C C . GLU A 1 93 ? -15.880 10.310 40.584 1.00 87.50 93 GLU A C 1
ATOM 762 O O . GLU A 1 93 ? -15.928 11.031 41.581 1.00 87.50 93 GLU A O 1
ATOM 767 N N . LEU A 1 94 ? -16.031 8.984 40.678 1.00 88.88 94 LEU A N 1
ATOM 768 C CA . LEU A 1 94 ? -16.231 8.295 41.956 1.00 88.88 94 LEU A CA 1
ATOM 769 C C . LEU A 1 94 ? -14.998 8.374 42.866 1.00 88.88 94 LEU A C 1
ATOM 771 O O . LEU A 1 94 ? -15.140 8.456 44.090 1.00 88.88 94 LEU A O 1
ATOM 775 N N . GLU A 1 95 ? -13.794 8.311 42.299 1.00 89.31 95 GLU A N 1
ATOM 776 C CA . GLU A 1 95 ? -12.541 8.486 43.039 1.00 89.31 95 GLU A CA 1
ATOM 777 C C . GLU A 1 95 ? -12.404 9.921 43.561 1.00 89.31 95 GLU A C 1
ATOM 779 O O . GLU A 1 95 ? -12.148 10.114 44.755 1.00 89.31 95 GLU A O 1
ATOM 784 N N . ASP A 1 96 ? -12.692 10.915 42.719 1.00 90.19 96 ASP A N 1
ATOM 785 C CA . ASP A 1 96 ? -12.697 12.330 43.090 1.00 90.19 96 ASP A CA 1
ATOM 786 C C . ASP A 1 96 ? -13.750 12.638 44.164 1.00 90.19 96 ASP A C 1
ATOM 788 O O . ASP A 1 96 ? -13.474 13.367 45.122 1.00 90.19 96 ASP A O 1
ATOM 792 N N . GLU A 1 97 ? -14.950 12.054 44.073 1.00 89.75 97 GLU A N 1
ATOM 793 C CA . GLU A 1 97 ? -16.006 12.263 45.065 1.00 89.75 97 GLU A CA 1
ATOM 794 C C . GLU A 1 97 ? -15.639 11.642 46.423 1.00 89.75 97 GLU A C 1
ATOM 796 O O . GLU A 1 97 ? -15.866 12.251 47.474 1.00 89.75 97 GLU A O 1
ATOM 801 N N . LYS A 1 98 ? -15.032 10.447 46.430 1.00 90.94 98 LYS A N 1
ATOM 802 C CA . LYS A 1 98 ? -14.513 9.817 47.657 1.00 90.94 98 LYS A CA 1
ATOM 803 C C . LYS A 1 98 ? -13.393 10.649 48.271 1.00 90.94 98 LYS A C 1
ATOM 805 O O . LYS A 1 98 ? -13.419 10.892 49.478 1.00 90.94 98 LYS A O 1
ATOM 810 N N . PHE A 1 99 ? -12.460 11.130 47.454 1.00 90.75 99 PHE A N 1
ATOM 811 C CA . PHE A 1 99 ? -11.373 11.994 47.901 1.00 90.75 99 PHE A CA 1
ATOM 812 C C . PHE A 1 99 ? -11.904 13.310 48.486 1.00 90.75 99 PHE A C 1
ATOM 814 O O . PHE A 1 99 ? -11.529 13.704 49.592 1.00 90.75 99 PHE A O 1
ATOM 821 N N . ALA A 1 100 ? -12.850 13.963 47.807 1.00 89.19 100 ALA A N 1
ATOM 822 C CA . ALA A 1 100 ? -13.503 15.170 48.301 1.00 89.19 100 ALA A CA 1
ATOM 823 C C . ALA A 1 100 ? -14.245 14.915 49.624 1.00 89.19 100 ALA A C 1
ATOM 825 O O . ALA A 1 100 ? -14.117 15.711 50.559 1.00 89.19 100 ALA A O 1
ATOM 826 N N . LYS A 1 101 ? -14.969 13.791 49.743 1.00 89.19 101 LYS A N 1
ATOM 827 C CA . LYS A 1 101 ? -15.628 13.365 50.991 1.00 89.19 101 LYS A CA 1
ATOM 828 C C . LYS A 1 101 ? -14.615 13.170 52.118 1.00 89.19 101 LYS A C 1
ATOM 830 O O . LYS A 1 101 ? -14.846 13.683 53.212 1.00 89.19 101 LYS A O 1
ATOM 835 N N . GLU A 1 102 ? -13.492 12.501 51.869 1.00 87.38 102 GLU A N 1
ATOM 836 C CA . GLU A 1 102 ? -12.437 12.287 52.865 1.00 87.38 102 GLU A CA 1
ATOM 837 C C . GLU A 1 102 ? -11.807 13.613 53.319 1.00 87.38 102 GLU A C 1
ATOM 839 O O . GLU A 1 102 ? -11.695 13.875 54.519 1.00 87.38 102 GLU A O 1
ATOM 844 N N . VAL A 1 103 ? -11.456 14.495 52.378 1.00 88.38 103 VAL A N 1
ATOM 845 C CA . VAL A 1 103 ? -10.911 15.828 52.678 1.00 88.38 103 VAL A CA 1
ATOM 846 C C . VAL A 1 103 ? -11.907 16.653 53.494 1.00 88.38 103 VAL A C 1
ATOM 848 O O . VAL A 1 103 ? -11.517 17.322 54.456 1.00 88.38 103 VAL A O 1
ATOM 851 N N . PHE A 1 104 ? -13.196 16.604 53.154 1.00 84.88 104 PHE A N 1
ATOM 852 C CA . PHE A 1 104 ? -14.229 17.347 53.871 1.00 84.88 104 PHE A CA 1
ATOM 853 C C . PHE A 1 104 ? -14.487 16.777 55.273 1.00 84.88 104 PHE A C 1
ATOM 855 O O . PHE A 1 104 ? -14.662 17.542 56.220 1.00 84.88 104 PHE A O 1
ATOM 862 N N . GLN A 1 105 ? -14.468 15.451 55.439 1.00 82.25 105 GLN A N 1
ATOM 863 C CA . GLN A 1 105 ? -14.584 14.794 56.746 1.00 82.25 105 GLN A CA 1
ATOM 864 C C . GLN A 1 105 ? -13.379 15.099 57.644 1.00 82.25 105 GLN A C 1
ATOM 866 O O . GLN A 1 105 ? -13.563 15.491 58.796 1.00 82.25 105 GLN A O 1
ATOM 871 N N . LYS A 1 106 ? -12.152 15.028 57.108 1.00 78.38 106 LYS A N 1
ATOM 872 C CA . LYS A 1 106 ? -10.938 15.441 57.830 1.00 78.38 106 LYS A CA 1
ATOM 873 C C . LYS A 1 106 ? -11.027 16.903 58.272 1.00 78.38 106 LYS A C 1
ATOM 875 O O . LYS A 1 106 ? -10.757 17.195 59.432 1.00 78.38 106 LYS A O 1
ATOM 880 N N . ARG A 1 107 ? -11.484 17.811 57.395 1.00 71.00 107 ARG A N 1
ATOM 881 C CA . ARG A 1 107 ? -11.658 19.234 57.741 1.00 71.00 107 ARG A CA 1
ATOM 882 C C . ARG A 1 107 ? -12.757 19.492 58.778 1.00 71.00 107 ARG A C 1
ATOM 884 O O . ARG A 1 107 ? -12.554 20.325 59.660 1.00 71.00 107 ARG A O 1
ATOM 891 N N . ARG A 1 108 ? -13.884 18.771 58.725 1.00 67.88 108 ARG A N 1
ATOM 892 C CA . ARG A 1 108 ? -14.947 18.851 59.750 1.00 67.88 108 ARG A CA 1
ATOM 893 C C . ARG A 1 108 ? -14.436 18.462 61.138 1.00 67.88 108 ARG A C 1
ATOM 895 O O . ARG A 1 108 ? -14.791 19.117 62.107 1.00 67.88 108 ARG A O 1
ATOM 902 N N . ASN A 1 109 ? -13.561 17.464 61.230 1.00 64.06 109 ASN A N 1
ATOM 903 C CA . ASN A 1 109 ? -13.011 17.017 62.514 1.00 64.06 109 ASN A CA 1
ATOM 904 C C . ASN A 1 109 ? -11.925 17.958 63.069 1.00 64.06 109 ASN A C 1
ATOM 906 O O . ASN A 1 109 ? -11.634 17.922 64.262 1.00 64.06 109 ASN A O 1
ATOM 910 N N . THR A 1 110 ? -11.334 18.814 62.228 1.00 64.56 110 THR A N 1
ATOM 911 C CA . THR A 1 110 ? -10.335 19.815 62.650 1.00 64.56 110 THR A CA 1
ATOM 912 C C . THR A 1 110 ? -10.934 21.158 63.077 1.00 64.56 110 THR A C 1
ATOM 914 O O . THR A 1 110 ? -10.262 21.922 63.762 1.00 64.56 110 THR A O 1
ATOM 917 N N . VAL A 1 111 ? -12.187 21.456 62.708 1.00 66.25 111 VAL A N 1
ATOM 918 C CA . VAL A 1 111 ? -12.874 22.704 63.078 1.00 66.25 111 VAL A CA 1
ATOM 919 C C . VAL A 1 111 ? -14.016 22.379 64.041 1.00 66.25 111 VAL A C 1
ATOM 921 O O . VAL A 1 111 ? -15.092 21.962 63.621 1.00 66.25 111 VAL A O 1
ATOM 924 N N . LYS A 1 112 ? -13.798 22.579 65.346 1.00 65.00 112 LYS A N 1
ATOM 925 C CA . LYS A 1 112 ? -14.870 22.504 66.352 1.00 65.00 112 LYS A CA 1
ATOM 926 C C . LYS A 1 112 ? -15.778 23.727 66.197 1.00 65.00 112 LYS A C 1
ATOM 928 O O . LYS A 1 112 ? -15.323 24.852 66.390 1.00 65.00 112 LYS A O 1
ATOM 933 N N . ARG A 1 113 ? -17.047 23.522 65.833 1.00 68.62 113 ARG A N 1
ATOM 934 C CA . ARG A 1 113 ? -18.071 24.575 65.905 1.00 68.62 113 ARG A CA 1
ATOM 935 C C . ARG A 1 113 ? -18.407 24.790 67.384 1.00 68.62 113 ARG A C 1
ATOM 937 O O . ARG A 1 113 ? -18.697 23.821 68.075 1.00 68.62 113 ARG A O 1
ATOM 944 N N . LEU A 1 114 ? -18.301 26.031 67.854 1.00 64.12 114 LEU A N 1
ATOM 945 C CA . LEU A 1 114 ? -18.725 26.424 69.199 1.00 64.12 114 LEU A CA 1
ATOM 946 C C . LEU A 1 114 ? -20.245 26.208 69.309 1.00 64.12 114 LEU A C 1
ATOM 948 O O . LEU A 1 114 ? -20.974 26.612 68.402 1.00 64.12 114 LEU A O 1
ATOM 952 N N . GLU A 1 115 ? -20.706 25.539 70.367 1.00 54.66 115 GLU A N 1
ATOM 953 C CA . GLU A 1 115 ? -22.126 25.506 70.731 1.00 54.66 115 GLU A CA 1
ATOM 954 C C . GLU A 1 115 ? -22.542 26.902 71.198 1.00 54.66 115 GLU A C 1
ATOM 956 O O . GLU A 1 115 ? -21.927 27.460 72.106 1.00 54.66 115 GLU A O 1
ATOM 961 N N . ASP A 1 116 ? -23.546 27.467 70.530 1.00 53.19 116 ASP A N 1
ATOM 962 C CA . ASP A 1 116 ? -24.109 28.780 70.839 1.00 53.19 116 ASP A CA 1
ATOM 963 C C . ASP A 1 116 ? -25.192 28.604 71.919 1.00 53.19 116 ASP A C 1
ATOM 965 O O . ASP A 1 116 ? -26.171 27.888 71.671 1.00 53.19 116 ASP A O 1
ATOM 969 N N . PRO A 1 117 ? -25.023 29.141 73.141 1.00 53.16 117 PRO A N 1
ATOM 970 C CA . PRO A 1 117 ? -26.044 29.055 74.170 1.00 53.16 117 PRO A CA 1
ATOM 971 C C . PRO A 1 117 ? -27.031 30.223 74.032 1.00 53.16 117 PRO A C 1
ATOM 973 O O . PRO A 1 117 ? -26.608 31.374 74.014 1.00 53.16 117 PRO A O 1
ATOM 976 N N . SER A 1 118 ? -28.333 29.907 74.072 1.00 46.19 118 SER A N 1
ATOM 977 C CA . SER A 1 118 ? -29.507 30.812 74.034 1.00 46.19 118 SER A CA 1
ATOM 978 C C . SER A 1 118 ? -29.855 31.340 72.625 1.00 46.19 118 SER A C 1
ATOM 980 O O . SER A 1 118 ? -28.972 31.612 71.831 1.00 46.19 118 SER A O 1
ATOM 982 N N . GLU A 1 119 ? -31.109 31.418 72.175 1.00 48.28 119 GLU A N 1
ATOM 983 C CA . GLU A 1 119 ? -32.305 31.911 72.861 1.00 48.28 119 GLU A CA 1
ATOM 984 C C . GLU A 1 119 ? -33.604 31.267 72.331 1.00 48.28 119 GLU A C 1
ATOM 986 O O . GLU A 1 119 ? -33.685 30.751 71.216 1.00 48.28 119 GLU A O 1
ATOM 991 N N . GLU A 1 120 ? -34.608 31.308 73.202 1.00 44.66 120 GLU A N 1
ATOM 992 C CA . GLU A 1 120 ? -35.986 30.848 73.058 1.00 44.66 120 GLU A CA 1
ATOM 993 C C . GLU A 1 120 ? -36.766 31.587 71.951 1.00 44.66 120 GLU A C 1
ATOM 995 O O . GLU A 1 120 ? -36.530 32.758 71.658 1.00 44.66 120 GLU A O 1
ATOM 1000 N N . ASP A 1 121 ? -37.755 30.894 71.377 1.00 51.28 121 ASP A N 1
ATOM 1001 C CA . ASP A 1 121 ? -38.831 31.449 70.547 1.00 51.28 121 ASP A CA 1
ATOM 1002 C C . ASP A 1 121 ? -39.422 32.733 71.157 1.00 51.28 121 ASP A C 1
ATOM 1004 O O . ASP A 1 121 ? -40.024 32.593 72.212 1.00 51.28 121 ASP A O 1
ATOM 1008 N N . GLN A 1 122 ? -39.368 33.905 70.483 1.00 40.50 122 GLN A N 1
ATOM 1009 C CA . GLN A 1 122 ? -40.467 34.902 70.337 1.00 40.50 122 GLN A CA 1
ATOM 1010 C C . GLN A 1 122 ? -40.207 35.914 69.184 1.00 40.50 122 GLN A C 1
ATOM 1012 O O . GLN A 1 122 ? -39.194 36.600 69.162 1.00 40.50 122 GLN A O 1
ATOM 1017 N N . ASN A 1 123 ? -41.162 35.988 68.236 1.00 46.06 123 ASN A N 1
ATOM 1018 C CA . ASN A 1 123 ? -41.819 37.162 67.592 1.00 46.06 123 ASN A CA 1
ATOM 1019 C C . ASN A 1 123 ? -41.083 38.542 67.636 1.00 46.06 123 ASN A C 1
ATOM 1021 O O . ASN A 1 123 ? -40.599 38.920 6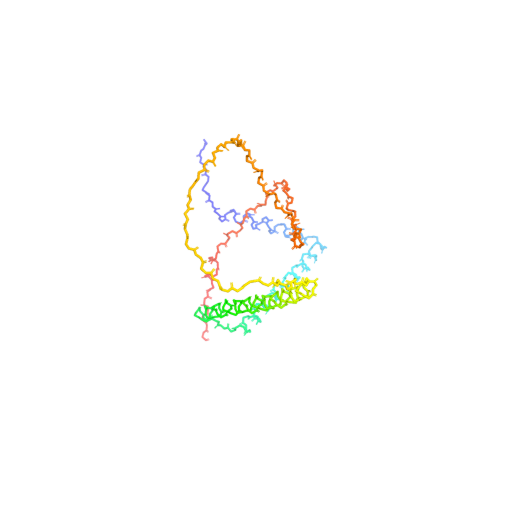8.685 1.00 46.06 123 ASN A O 1
ATOM 1025 N N . VAL A 1 124 ? -41.015 39.392 66.588 1.00 38.94 124 VAL A N 1
ATOM 1026 C CA . VAL A 1 124 ? -41.950 40.525 66.306 1.00 38.94 124 VAL A CA 1
ATOM 1027 C C . VAL A 1 124 ? -41.591 41.236 64.969 1.00 38.94 124 VAL A C 1
ATOM 1029 O O . VAL A 1 124 ? -40.433 41.347 64.577 1.00 38.94 124 VAL A O 1
ATOM 1032 N N . LYS A 1 125 ? -42.626 41.745 64.279 1.00 41.22 125 LYS A N 1
ATOM 1033 C CA . LYS A 1 125 ? -42.655 42.532 63.024 1.00 41.22 125 LYS A CA 1
ATOM 1034 C C . LYS A 1 125 ? -41.968 43.924 63.061 1.00 41.22 125 LYS A C 1
ATOM 1036 O O . LYS A 1 125 ? -42.110 44.654 64.028 1.00 41.22 125 LYS A O 1
ATOM 1041 N N . ALA A 1 126 ? -41.410 44.302 61.899 1.00 44.03 126 ALA A N 1
ATOM 1042 C CA . ALA A 1 126 ? -41.440 45.596 61.170 1.00 44.03 126 ALA A CA 1
ATOM 1043 C C . ALA A 1 126 ? -41.271 46.969 61.881 1.00 44.03 126 ALA A C 1
ATOM 1045 O O . ALA A 1 126 ? -42.119 47.362 62.673 1.00 44.03 126 ALA A O 1
ATOM 1046 N N . ASN A 1 127 ? -40.300 47.784 61.413 1.00 34.47 127 ASN A N 1
ATOM 1047 C CA . ASN A 1 127 ? -40.477 49.092 60.719 1.00 34.47 127 ASN A CA 1
ATOM 1048 C C . ASN A 1 127 ? -39.143 49.886 60.604 1.00 34.47 127 ASN A C 1
ATOM 1050 O O . ASN A 1 127 ? -38.367 49.922 61.551 1.00 34.47 127 ASN A O 1
ATOM 1054 N N . GLY A 1 128 ? -38.876 50.518 59.443 1.00 34.62 128 GLY A N 1
ATOM 1055 C CA . GLY A 1 128 ? -37.732 51.439 59.193 1.00 34.62 128 GLY A CA 1
ATOM 1056 C C . GLY A 1 128 ? -37.998 52.885 59.669 1.00 34.62 128 GLY A C 1
ATOM 1057 O O . GLY A 1 128 ? -38.883 53.047 60.507 1.00 34.62 128 GLY A O 1
ATOM 1058 N N . PRO A 1 129 ? -37.382 53.965 59.114 1.00 59.69 129 PRO A N 1
ATOM 1059 C CA . PRO A 1 129 ? -36.259 54.093 58.160 1.00 59.69 129 PRO A CA 1
ATOM 1060 C C . PRO A 1 129 ? -35.210 55.194 58.539 1.00 59.69 129 PRO A C 1
ATOM 1062 O O . PRO A 1 129 ? -35.422 55.984 59.453 1.00 59.69 129 PRO A O 1
ATOM 1065 N N . GLY A 1 130 ? -34.142 55.359 57.737 1.00 33.94 130 GLY A N 1
ATOM 1066 C CA . GLY A 1 130 ? -33.603 56.700 57.419 1.00 33.94 130 GLY A CA 1
ATOM 1067 C C . GLY A 1 130 ? -32.113 57.009 57.669 1.00 33.94 130 GLY A C 1
ATOM 1068 O O . GLY A 1 130 ? -31.530 56.607 58.665 1.00 33.94 130 GLY A O 1
ATOM 1069 N N . ALA A 1 131 ? -31.596 57.862 56.766 1.00 38.81 131 ALA A N 1
ATOM 1070 C CA . ALA A 1 131 ? -30.317 58.602 56.741 1.00 38.81 131 ALA A CA 1
ATOM 1071 C C . ALA A 1 131 ? -29.029 57.829 56.390 1.00 38.81 131 ALA A C 1
ATOM 1073 O O . ALA A 1 131 ? -28.814 56.734 56.877 1.00 38.81 131 ALA A O 1
ATOM 1074 N N . LYS A 1 132 ? -28.035 58.362 55.665 1.00 42.72 132 LYS A N 1
ATOM 1075 C CA . LYS A 1 132 ? -27.846 59.339 54.562 1.00 42.72 132 LYS A CA 1
ATOM 1076 C C . LYS A 1 132 ? -26.309 59.407 54.354 1.00 42.72 132 LYS A C 1
ATOM 1078 O O . LYS A 1 132 ? -25.583 59.315 55.335 1.00 42.72 132 LYS A O 1
ATOM 1083 N N . ASN A 1 133 ? -25.880 59.697 53.117 1.00 45.34 133 ASN A N 1
ATOM 1084 C CA . ASN A 1 133 ? -24.534 60.130 52.653 1.00 45.34 133 ASN A CA 1
ATOM 1085 C C . ASN A 1 133 ? -23.503 59.002 52.402 1.00 45.34 133 ASN A C 1
ATOM 1087 O O . ASN A 1 133 ? -23.172 58.259 53.313 1.00 45.34 133 ASN A O 1
ATOM 1091 N N . ARG A 1 134 ? -23.169 58.694 51.129 1.00 46.31 134 ARG A N 1
ATOM 1092 C CA . ARG A 1 134 ? -22.177 59.341 50.213 1.00 46.31 134 ARG A CA 1
ATOM 1093 C C . ARG A 1 134 ? -20.735 59.027 50.669 1.00 46.31 134 ARG A C 1
ATOM 1095 O O . ARG A 1 134 ? -20.447 59.176 51.840 1.00 46.31 134 ARG A O 1
ATOM 1102 N N . ASP A 1 135 ? -19.831 58.482 49.852 1.00 43.09 135 ASP A N 1
ATOM 1103 C CA . ASP A 1 135 ? -19.391 58.982 48.546 1.00 43.09 135 ASP A CA 1
ATOM 1104 C C . ASP A 1 135 ? -18.876 57.898 47.577 1.00 43.09 135 ASP A C 1
ATOM 1106 O O . ASP A 1 135 ? -18.538 56.771 47.930 1.00 43.09 135 ASP A O 1
ATOM 1110 N N . THR A 1 136 ? -18.829 58.309 46.316 1.00 47.69 136 THR A N 1
ATOM 1111 C CA . THR A 1 136 ? -18.365 57.630 45.106 1.00 47.69 136 THR A CA 1
ATOM 1112 C C . THR A 1 136 ? -16.842 57.473 45.026 1.00 47.69 136 THR A C 1
ATOM 1114 O O . THR A 1 136 ? -16.136 58.456 45.227 1.00 47.69 136 THR A O 1
ATOM 1117 N N . ALA A 1 137 ? -16.344 56.333 44.535 1.00 42.03 137 ALA A N 1
ATOM 1118 C CA . ALA A 1 137 ? -15.194 56.304 43.620 1.00 42.03 137 ALA A CA 1
ATOM 1119 C C . ALA A 1 137 ? -15.132 54.971 42.860 1.00 42.03 137 ALA A C 1
ATOM 1121 O O . ALA A 1 137 ? -14.910 53.902 43.420 1.00 42.03 137 ALA A O 1
ATOM 1122 N N . SER A 1 138 ? -15.344 55.077 41.552 1.00 49.78 138 SER A N 1
ATOM 1123 C CA . SER A 1 138 ? -15.084 54.059 40.541 1.00 49.78 138 SER A CA 1
ATOM 1124 C C . SER A 1 138 ? -13.601 53.674 40.518 1.00 49.78 138 SER A C 1
ATOM 1126 O O . SER A 1 138 ? -12.740 54.542 40.393 1.00 49.78 138 SER A O 1
ATOM 1128 N N . GLY A 1 139 ? -13.319 52.373 40.525 1.00 43.19 139 GLY A N 1
ATOM 1129 C CA . GLY A 1 139 ? -12.009 51.807 40.220 1.00 43.19 139 GLY A CA 1
ATOM 1130 C C . GLY A 1 139 ? -12.140 50.309 39.967 1.00 43.19 139 GLY A C 1
ATOM 1131 O O . GLY A 1 139 ? -12.157 49.522 40.906 1.00 43.19 139 GLY A O 1
ATOM 1132 N N . ASN A 1 140 ? -12.299 49.930 38.698 1.00 60.91 140 ASN A N 1
ATOM 1133 C CA . ASN A 1 140 ? -12.349 48.540 38.234 1.00 60.91 140 ASN A CA 1
ATOM 1134 C C . ASN A 1 140 ? -11.168 47.719 38.797 1.00 60.91 140 ASN A C 1
ATOM 1136 O O . ASN A 1 140 ? -10.022 48.121 38.577 1.00 60.91 140 ASN A O 1
ATOM 1140 N N . PRO A 1 141 ? -11.386 46.560 39.447 1.00 64.31 141 PRO A N 1
ATOM 1141 C CA . PRO A 1 141 ? -10.294 45.632 39.715 1.00 64.31 141 PRO A CA 1
ATOM 1142 C C . PRO A 1 141 ? -9.862 44.936 38.406 1.00 64.31 141 PRO A C 1
ATOM 1144 O O . PRO A 1 141 ? -10.712 44.623 37.568 1.00 64.31 141 PRO A O 1
ATOM 1147 N N . PRO A 1 142 ? -8.556 44.691 38.186 1.00 67.94 142 PRO A N 1
ATOM 1148 C CA . PRO A 1 142 ? -8.072 44.046 36.967 1.00 67.94 142 PRO A CA 1
ATOM 1149 C C . PRO A 1 142 ? -8.517 42.570 36.896 1.00 67.94 142 PRO A C 1
ATOM 1151 O O . PRO A 1 142 ? -8.685 41.930 37.937 1.00 67.94 142 PRO A O 1
ATOM 1154 N N . PRO A 1 143 ? -8.694 41.994 35.689 1.00 67.44 143 PRO A N 1
ATOM 1155 C CA . PRO A 1 143 ? -9.138 40.610 35.545 1.00 67.44 143 PRO A CA 1
ATOM 1156 C C . PRO A 1 143 ? -8.062 39.607 36.015 1.00 67.44 143 PRO A C 1
ATOM 1158 O O . PRO A 1 143 ? -6.868 39.836 35.794 1.00 67.44 143 PRO A O 1
ATOM 1161 N N . PRO A 1 144 ? -8.453 38.472 36.626 1.00 62.78 144 PRO A N 1
ATOM 1162 C CA . PRO A 1 144 ? -7.511 37.489 37.153 1.00 62.78 144 PRO A CA 1
ATOM 1163 C C . PRO A 1 144 ? -6.803 36.708 36.034 1.00 62.78 144 PRO A C 1
ATOM 1165 O O . PRO A 1 144 ? -7.433 36.130 35.146 1.00 62.78 144 PRO A O 1
ATOM 1168 N N . GLN A 1 145 ? -5.472 36.653 36.111 1.00 62.22 145 GLN A N 1
ATOM 1169 C CA . GLN A 1 145 ? -4.632 35.800 35.269 1.00 62.22 145 GLN A CA 1
ATOM 1170 C C . GLN A 1 145 ? -4.753 34.339 35.732 1.00 62.22 145 GLN A C 1
ATOM 1172 O O . GLN A 1 145 ? -4.593 34.039 36.915 1.00 62.22 145 GLN A O 1
ATOM 1177 N N . LYS A 1 146 ? -5.036 33.419 34.803 1.00 56.59 146 LYS A N 1
ATOM 1178 C CA . LYS A 1 146 ? -5.088 31.973 35.080 1.00 56.59 146 LYS A CA 1
ATOM 1179 C C . LYS A 1 146 ? -3.667 31.397 35.220 1.00 56.59 146 LYS A C 1
ATOM 1181 O O . LYS A 1 146 ? -2.796 31.785 34.437 1.00 56.59 146 LYS A O 1
ATOM 1186 N N . PRO A 1 147 ? -3.420 30.441 36.135 1.00 49.25 147 PRO A N 1
ATOM 1187 C CA . PRO A 1 147 ? -2.136 29.751 36.219 1.00 49.25 147 PRO A CA 1
ATOM 1188 C C . PRO A 1 147 ? -1.937 28.800 35.027 1.00 49.25 147 PRO A C 1
ATOM 1190 O O . PRO A 1 147 ? -2.842 28.058 34.642 1.00 49.25 147 PRO A O 1
ATOM 1193 N N . LYS A 1 148 ? -0.729 28.809 34.450 1.00 50.34 148 LYS A N 1
ATOM 1194 C CA . LYS A 1 148 ? -0.278 27.823 33.458 1.00 50.34 148 LYS A CA 1
ATOM 1195 C C . LYS A 1 148 ? -0.053 26.482 34.157 1.00 50.34 148 LYS A C 1
ATOM 1197 O O . LYS A 1 148 ? 0.945 26.314 34.850 1.00 50.34 148 LYS A O 1
ATOM 1202 N N . VAL A 1 149 ? -0.957 25.532 33.946 1.00 46.19 149 VAL A N 1
ATOM 1203 C CA . VAL A 1 149 ? -0.679 24.112 34.187 1.00 46.19 149 VAL A CA 1
ATOM 1204 C C . VAL A 1 149 ? 0.157 23.579 33.024 1.00 46.19 149 VAL A C 1
ATOM 1206 O O . VAL A 1 149 ? -0.212 23.716 31.858 1.00 46.19 149 VAL A O 1
ATOM 1209 N N . GLY A 1 150 ? 1.336 23.051 33.354 1.00 43.19 150 GLY A N 1
ATOM 1210 C CA . GLY A 1 150 ? 2.253 22.432 32.408 1.00 43.19 150 GLY A CA 1
ATOM 1211 C C . GLY A 1 150 ? 1.6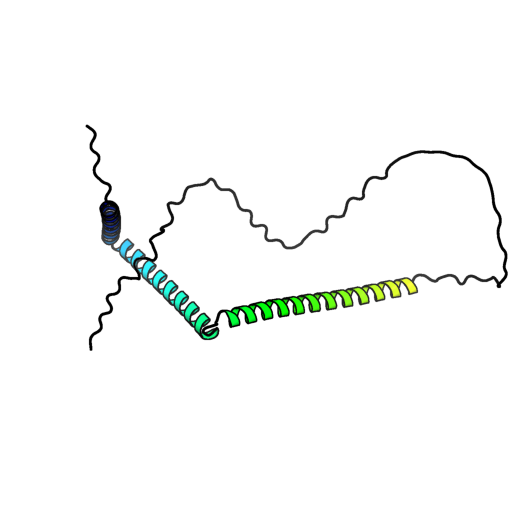71 21.129 31.874 1.00 43.19 150 GLY A C 1
ATOM 1212 O O . GLY A 1 150 ? 1.480 20.179 32.627 1.00 43.19 150 GLY A O 1
ATOM 1213 N N . GLY A 1 151 ? 1.395 21.098 30.573 1.00 36.50 151 GLY A N 1
ATOM 1214 C CA . GLY A 1 151 ? 1.090 19.871 29.850 1.00 36.50 151 GLY A CA 1
ATOM 1215 C C . GLY A 1 151 ? 2.368 19.068 29.625 1.00 36.50 151 GLY A C 1
ATOM 1216 O O . GLY A 1 151 ? 3.249 19.487 28.875 1.00 36.50 151 GLY A O 1
ATOM 1217 N N . LEU A 1 152 ? 2.457 17.917 30.286 1.00 44.69 152 LEU A N 1
ATOM 1218 C CA . LEU A 1 152 ? 3.340 16.820 29.912 1.00 44.69 152 LEU A CA 1
ATOM 1219 C C . LEU A 1 152 ? 2.810 16.170 28.624 1.00 44.69 152 LEU A C 1
ATOM 1221 O O . LEU A 1 152 ? 1.632 15.836 28.542 1.00 44.69 152 LEU A O 1
ATOM 1225 N N . GLY A 1 153 ? 3.706 15.946 27.659 1.00 40.84 153 GLY A N 1
ATOM 1226 C CA . GLY A 1 153 ? 3.566 14.862 26.682 1.00 40.84 153 GLY A CA 1
ATOM 1227 C C . GLY A 1 153 ? 2.856 15.175 25.364 1.00 40.84 153 GLY A C 1
ATOM 1228 O O . GLY A 1 153 ? 1.984 14.419 24.957 1.00 40.84 153 GLY A O 1
ATOM 1229 N N . GLY A 1 154 ? 3.254 16.234 24.656 1.00 37.62 154 GLY A N 1
ATOM 1230 C CA . GLY A 1 154 ? 3.002 16.363 23.216 1.00 37.62 154 GLY A CA 1
ATOM 1231 C C . GLY A 1 154 ? 4.305 16.171 22.441 1.00 37.62 154 GLY A C 1
ATOM 1232 O O . GLY A 1 154 ? 5.267 16.895 22.678 1.00 37.62 154 GLY A O 1
ATOM 1233 N N . LEU A 1 155 ? 4.363 15.200 21.527 1.00 45.41 155 LEU A N 1
ATOM 1234 C CA . LEU A 1 155 ? 5.471 15.043 20.580 1.00 45.41 155 LEU A CA 1
ATOM 1235 C C . LEU A 1 155 ? 5.556 16.300 19.689 1.00 45.41 155 LEU A C 1
ATOM 1237 O O . LEU A 1 155 ? 4.789 16.465 18.743 1.00 45.41 155 LEU A O 1
ATOM 1241 N N . ASN A 1 156 ? 6.484 17.211 19.986 1.00 43.03 156 ASN A N 1
ATOM 1242 C CA . ASN A 1 156 ? 6.776 18.363 19.134 1.00 43.03 156 ASN A CA 1
ATOM 1243 C C . ASN A 1 156 ? 7.669 17.937 17.959 1.00 43.03 156 ASN A C 1
ATOM 1245 O O . ASN A 1 156 ? 8.894 18.056 18.020 1.00 43.03 156 ASN A O 1
ATOM 1249 N N . ILE A 1 157 ? 7.059 17.482 16.864 1.00 51.69 157 ILE A N 1
ATOM 1250 C CA . ILE A 1 157 ? 7.754 17.346 15.580 1.00 51.69 157 ILE A CA 1
ATOM 1251 C C . ILE A 1 157 ? 8.012 18.759 15.039 1.00 51.69 157 ILE A C 1
ATOM 1253 O O . ILE A 1 157 ? 7.097 19.461 14.608 1.00 51.69 157 ILE A O 1
ATOM 1257 N N . LYS A 1 158 ? 9.271 19.203 15.090 1.00 47.41 158 LYS A N 1
ATOM 1258 C CA . LYS A 1 158 ? 9.727 20.427 14.423 1.00 47.41 158 LYS A CA 1
ATOM 1259 C C . LYS A 1 158 ? 9.853 20.136 12.929 1.00 47.41 158 LYS A C 1
ATOM 1261 O O . LYS A 1 158 ? 10.843 19.557 12.498 1.00 47.41 158 LYS A O 1
ATOM 1266 N N . ILE A 1 159 ? 8.867 20.551 12.140 1.00 48.81 159 ILE A N 1
ATOM 1267 C CA . ILE A 1 159 ? 9.005 20.593 10.682 1.00 48.81 159 ILE A CA 1
ATOM 1268 C C . ILE A 1 159 ? 9.908 21.787 10.360 1.00 48.81 159 ILE A C 1
ATOM 1270 O O . ILE A 1 159 ? 9.483 22.940 10.416 1.00 48.81 159 ILE A O 1
ATOM 1274 N N . SER A 1 160 ? 11.180 21.523 10.066 1.00 44.94 160 SER A N 1
ATOM 1275 C CA . SER A 1 160 ? 12.057 22.513 9.450 1.00 44.94 160 SER A CA 1
ATOM 1276 C C . SER A 1 160 ? 11.551 22.788 8.037 1.00 44.94 160 SER A C 1
ATOM 1278 O O . SER A 1 160 ? 11.572 21.896 7.189 1.00 44.94 160 SER A O 1
ATOM 1280 N N . THR A 1 161 ? 11.120 24.016 7.755 1.00 45.31 161 THR A N 1
ATOM 1281 C CA . THR A 1 161 ? 10.953 24.496 6.379 1.00 45.31 161 THR A CA 1
ATOM 1282 C C . THR A 1 161 ? 12.331 24.601 5.733 1.00 45.31 161 THR A C 1
ATOM 1284 O O . THR A 1 161 ? 12.966 25.656 5.742 1.00 45.31 161 THR A O 1
ATOM 1287 N N . ALA A 1 162 ? 12.812 23.477 5.207 1.00 48.97 162 ALA A N 1
ATOM 1288 C CA . ALA A 1 162 ? 13.929 23.441 4.288 1.00 48.97 162 ALA A CA 1
ATOM 1289 C C . ALA A 1 162 ? 13.463 23.954 2.919 1.00 48.97 162 ALA A C 1
ATOM 1291 O O . ALA A 1 162 ? 12.361 23.668 2.447 1.00 48.97 162 ALA A O 1
ATOM 1292 N N . LYS A 1 163 ? 14.328 24.760 2.307 1.00 47.84 163 LYS A N 1
ATOM 1293 C CA . LYS A 1 163 ? 14.223 25.295 0.950 1.00 47.84 163 LYS A CA 1
ATOM 1294 C C . LYS A 1 163 ? 13.760 24.209 -0.033 1.00 47.84 163 LYS A C 1
ATOM 1296 O O . LYS A 1 163 ? 14.389 23.166 -0.164 1.00 47.84 163 LYS A O 1
ATOM 1301 N N . LYS A 1 164 ? 12.670 24.504 -0.738 1.00 43.84 164 LYS A N 1
ATOM 1302 C CA . LYS A 1 164 ? 12.009 23.667 -1.744 1.00 43.84 164 LYS A CA 1
ATOM 1303 C C . LYS A 1 164 ? 12.959 23.386 -2.922 1.00 43.84 164 LYS A C 1
ATOM 1305 O O . LYS A 1 164 ? 13.152 24.255 -3.768 1.00 43.84 164 LYS A O 1
ATOM 1310 N N . GLN A 1 165 ? 13.529 22.184 -2.986 1.00 47.47 165 GLN A N 1
ATOM 1311 C CA . GLN A 1 165 ? 13.916 21.558 -4.254 1.00 47.47 165 GLN A CA 1
ATOM 1312 C C . GLN A 1 165 ? 12.682 20.815 -4.790 1.00 47.47 165 GLN A C 1
ATOM 1314 O O . GLN A 1 165 ? 11.932 20.220 -4.019 1.00 47.47 165 GLN A O 1
ATOM 1319 N N . LYS A 1 166 ? 12.396 20.955 -6.087 1.00 47.84 166 LYS A N 1
ATOM 1320 C CA . LYS A 1 166 ? 11.208 20.381 -6.739 1.00 47.84 166 LYS A CA 1
ATOM 1321 C C . LYS A 1 166 ? 11.433 18.881 -6.990 1.00 47.84 166 LYS A C 1
ATOM 1323 O O . LYS A 1 166 ? 12.401 18.580 -7.682 1.00 47.84 166 LYS A O 1
ATOM 1328 N N . PRO A 1 167 ? 10.559 17.966 -6.535 1.00 38.19 167 PRO A N 1
ATOM 1329 C CA . PRO A 1 167 ? 10.505 16.624 -7.095 1.00 38.19 167 PRO A CA 1
ATOM 1330 C C . PRO A 1 167 ? 9.618 16.604 -8.345 1.00 38.19 167 PRO A C 1
ATOM 1332 O O . PRO A 1 167 ? 8.607 17.309 -8.433 1.00 38.19 167 PRO A O 1
ATOM 1335 N N . ALA A 1 168 ? 10.074 15.830 -9.323 1.00 42.56 168 ALA A N 1
ATOM 1336 C CA . ALA A 1 168 ? 9.446 15.630 -10.610 1.00 42.56 168 ALA A CA 1
ATOM 1337 C C . ALA A 1 168 ? 8.113 14.870 -10.490 1.00 42.56 168 ALA A C 1
ATOM 1339 O O . ALA A 1 168 ? 7.904 14.042 -9.611 1.00 42.56 168 ALA A O 1
ATOM 1340 N N . THR A 1 169 ? 7.232 15.260 -11.402 1.00 51.16 169 THR A N 1
ATOM 1341 C CA . THR A 1 169 ? 5.947 14.710 -11.845 1.00 51.16 169 THR A CA 1
ATOM 1342 C C . THR A 1 169 ? 5.558 13.298 -11.390 1.00 51.16 169 THR A C 1
ATOM 1344 O O . THR A 1 169 ? 6.199 12.310 -11.727 1.00 51.16 169 THR A O 1
ATOM 1347 N N . GLU A 1 170 ? 4.401 13.238 -10.727 1.00 43.25 170 GLU A N 1
ATOM 1348 C CA . GLU A 1 170 ? 3.585 12.050 -10.473 1.00 43.25 170 GLU A CA 1
ATOM 1349 C C . GLU A 1 170 ? 3.279 11.275 -11.769 1.00 43.25 170 GLU A C 1
ATOM 1351 O O . GLU A 1 170 ? 2.654 11.806 -12.692 1.00 43.25 170 GLU A O 1
ATOM 1356 N N . ASN A 1 171 ? 3.649 9.992 -11.807 1.00 52.16 171 ASN A N 1
ATOM 1357 C CA . ASN A 1 171 ? 3.197 9.041 -12.819 1.00 52.16 171 ASN A CA 1
ATOM 1358 C C . ASN A 1 171 ? 1.714 8.713 -12.604 1.00 52.16 171 ASN A C 1
ATOM 1360 O O . ASN A 1 171 ? 1.350 7.778 -11.895 1.00 52.16 171 ASN A O 1
ATOM 1364 N N . LYS A 1 172 ? 0.840 9.477 -13.261 1.00 54.38 172 LYS A N 1
ATOM 1365 C CA . LYS A 1 172 ? -0.546 9.076 -13.532 1.00 54.38 172 LYS A CA 1
ATOM 1366 C C . LYS A 1 172 ? -0.574 8.243 -14.812 1.00 54.38 172 LYS A C 1
ATOM 1368 O O . LYS A 1 172 ? -1.134 8.674 -15.816 1.00 54.38 172 LYS A O 1
ATOM 1373 N N . VAL A 1 173 ? 0.056 7.068 -14.797 1.00 51.09 173 VAL A N 1
ATOM 1374 C CA . VAL A 1 173 ? -0.162 6.086 -15.865 1.00 51.09 173 VAL A CA 1
ATOM 1375 C C . VAL A 1 173 ? -1.437 5.333 -15.519 1.00 51.09 173 VAL A C 1
ATOM 1377 O O . VAL A 1 173 ? -1.588 4.749 -14.448 1.00 51.09 173 VAL A O 1
ATOM 1380 N N . ALA A 1 174 ? -2.404 5.499 -16.408 1.00 46.78 174 ALA A N 1
ATOM 1381 C CA . ALA A 1 174 ? -3.781 5.099 -16.258 1.00 46.78 174 ALA A CA 1
ATOM 1382 C C . ALA A 1 174 ? -3.944 3.606 -15.947 1.00 46.78 174 ALA A C 1
ATOM 1384 O O . ALA A 1 174 ? -3.299 2.745 -16.538 1.00 46.78 174 ALA A O 1
ATOM 1385 N N . LEU A 1 175 ? -4.956 3.336 -15.126 1.00 49.50 175 LEU A N 1
ATOM 1386 C CA . LEU A 1 175 ? -5.632 2.064 -14.851 1.00 49.50 175 LEU A CA 1
ATOM 1387 C C . LEU A 1 175 ? -6.202 1.361 -16.118 1.00 49.50 175 LEU A C 1
ATOM 1389 O O . LEU A 1 175 ? -7.060 0.493 -16.017 1.00 49.50 175 LEU A O 1
ATOM 1393 N N . ALA A 1 176 ? -5.767 1.762 -17.317 1.00 55.47 176 ALA A N 1
ATOM 1394 C CA . ALA A 1 176 ? -6.292 1.352 -18.617 1.00 55.47 176 ALA A CA 1
ATOM 1395 C C . ALA A 1 176 ? -5.535 0.167 -19.250 1.00 55.47 176 ALA A C 1
ATOM 1397 O O . ALA A 1 176 ? -6.040 -0.421 -20.200 1.00 55.47 176 ALA A O 1
ATOM 1398 N N . SER A 1 177 ? -4.364 -0.221 -18.732 1.00 56.41 177 SER A N 1
ATOM 1399 C CA . SER A 1 177 ? -3.584 -1.355 -19.261 1.00 56.41 177 SER A CA 1
ATOM 1400 C C . SER A 1 177 ? -4.031 -2.731 -18.745 1.00 56.41 177 SER A C 1
ATOM 1402 O O . SER A 1 177 ? -3.610 -3.743 -19.295 1.00 56.41 177 SER A O 1
ATOM 1404 N N . LEU A 1 178 ? -4.919 -2.802 -17.742 1.00 53.38 178 LEU A N 1
ATOM 1405 C CA . LEU A 1 178 ? -5.419 -4.075 -17.193 1.00 53.38 178 LEU A CA 1
ATOM 1406 C C . LEU A 1 178 ? -6.589 -4.678 -18.002 1.00 53.38 178 LEU A C 1
ATOM 1408 O O . LEU A 1 178 ? -7.000 -5.803 -17.745 1.00 53.38 178 LEU A O 1
ATOM 1412 N N . ALA A 1 179 ? -7.125 -3.953 -18.990 1.00 51.59 179 ALA A N 1
ATOM 1413 C CA . ALA A 1 179 ? -8.279 -4.383 -19.789 1.00 51.59 179 ALA A CA 1
ATOM 1414 C C . ALA A 1 179 ? -7.918 -5.199 -21.050 1.00 51.59 179 ALA A C 1
ATOM 1416 O O . ALA A 1 179 ? -8.805 -5.512 -21.837 1.00 51.59 179 ALA A O 1
ATOM 1417 N N . ALA A 1 180 ? -6.640 -5.527 -21.263 1.00 51.16 180 ALA A N 1
ATOM 1418 C CA . ALA A 1 180 ? -6.162 -6.175 -22.486 1.00 51.16 180 ALA A CA 1
ATOM 1419 C C . ALA A 1 180 ? -5.507 -7.547 -22.239 1.00 51.16 180 ALA A C 1
ATOM 1421 O O . ALA A 1 180 ? -4.519 -7.879 -22.888 1.00 51.16 180 ALA A O 1
ATOM 1422 N N . TYR A 1 181 ? -6.049 -8.352 -21.318 1.00 51.34 181 TYR A N 1
ATOM 1423 C CA . TYR A 1 181 ? -5.797 -9.795 -21.353 1.00 51.34 181 TYR A CA 1
ATOM 1424 C C . TYR A 1 181 ? -6.717 -10.415 -22.417 1.00 51.34 181 TYR A C 1
ATOM 1426 O O . TYR A 1 181 ? -7.937 -10.304 -22.272 1.00 51.34 181 TYR A O 1
ATOM 1434 N N . PRO A 1 182 ? -6.183 -11.023 -23.492 1.00 55.56 182 PRO A N 1
ATOM 1435 C CA . PRO A 1 182 ? -6.985 -11.872 -24.354 1.00 55.56 182 PRO A CA 1
ATOM 1436 C C . PRO A 1 182 ? -7.387 -13.103 -23.540 1.00 55.56 182 PRO A C 1
ATOM 1438 O O . PRO A 1 182 ? -6.538 -13.869 -23.087 1.00 55.56 182 PRO A O 1
ATOM 1441 N N . ASP A 1 183 ? -8.687 -13.234 -23.318 1.00 54.91 183 ASP A N 1
ATOM 1442 C CA . ASP A 1 183 ? -9.340 -14.432 -22.810 1.00 54.91 183 ASP A CA 1
ATOM 1443 C C . ASP A 1 183 ? -9.112 -15.555 -23.835 1.00 54.91 183 ASP A C 1
ATOM 1445 O O . ASP A 1 183 ? -9.804 -15.638 -24.850 1.00 54.91 183 ASP A O 1
ATOM 1449 N N . SER A 1 184 ? -8.040 -16.332 -23.661 1.00 58.91 184 SER A N 1
ATOM 1450 C CA . SER A 1 184 ? -7.808 -17.550 -24.435 1.00 58.91 184 SER A CA 1
ATOM 1451 C C . SER A 1 184 ? -8.634 -18.671 -23.808 1.00 58.91 184 SER A C 1
ATOM 1453 O O . SER A 1 184 ? -8.146 -19.409 -22.950 1.00 58.91 184 SER A O 1
ATOM 1455 N N . GLU A 1 185 ? -9.900 -18.750 -24.213 1.00 58.41 185 GLU A N 1
ATOM 1456 C CA . GLU A 1 185 ? -10.690 -19.975 -24.124 1.00 58.41 185 GLU A CA 1
ATOM 1457 C C . GLU A 1 185 ? -10.052 -21.013 -25.061 1.00 58.41 185 GLU A C 1
ATOM 1459 O O . GLU A 1 185 ? -10.146 -20.886 -26.280 1.00 58.41 185 GLU A O 1
ATOM 1464 N N . ASP A 1 186 ? -9.395 -22.024 -24.494 1.00 59.84 186 ASP A N 1
ATOM 1465 C CA . ASP A 1 186 ? -9.114 -23.287 -25.179 1.00 59.84 186 ASP A CA 1
ATOM 1466 C C . ASP A 1 186 ? -9.893 -24.399 -24.452 1.00 59.84 186 ASP A C 1
ATOM 1468 O O . ASP A 1 186 ? -9.832 -24.511 -23.222 1.00 59.84 186 ASP A O 1
ATOM 1472 N N . GLU A 1 187 ? -10.669 -25.149 -25.245 1.00 46.50 187 GLU A N 1
ATOM 1473 C CA . GLU A 1 187 ? -11.521 -26.299 -24.885 1.00 46.50 187 GLU A CA 1
ATOM 1474 C C . GLU A 1 187 ? -10.764 -27.495 -24.279 1.00 46.50 187 GLU A C 1
ATOM 1476 O O . GLU A 1 187 ? -9.617 -27.781 -24.699 1.00 46.50 187 GLU A O 1
#

InterPro domains:
  IPR007590 Saf4/Yju2 protein [PF04502] (1-146)
  IPR007590 Saf4/Yju2 protein [PTHR12111] (2-126)